Protein AF-0000000082427860 (afdb_homodimer)

Organism: Cannabis sativa (NCBI:txid3483)

pLDDT: mean 86.4, std 14.84, range [27.91, 98.56]

Sequence (320 aa):
MSVSGIQGLTLEVTVVACNKLKDTEWFSRQDPYVCVEYASSKYRTRTCTDGGKNPTFQEKFVFTLIEGLRELNVVVWNSNTISNDDFIGSGKVQLNKVLTQGYDDSSWPLQTKTGRYILLQMQNLKLLKNYLLLFIYLFFFFHSRECLVVETVRKRKWKKMSVSGIQGLTLEVTVVACNKLKDTEWFSRQDPYVCVEYASSKYRTRTCTDGGKNPTFQEKFVFTLIEGLRELNVVVWNSNTISNDDFIGSGKVQLNKVLTQGYDDSSWPLQTKTGRYILLQMQNLKLLKNYLLLFIYLFFFFHSRECLVVETVRKRKWKK

Secondary structure (DSSP, 8-state):
------TT-EEEEEEEEEESPPP--SSSPP-EEEEEEETTEEEEPPP-TT-TTS-EEEEEEEEE--TT--EEEEEEEE--SSSPPEEEEEEEEE-HHHHHHSEE--EEE-B-----EEEEEEEEHHHHHHHHHHHHHHHHHHHHHHHHHHHHHHTTTTT-/------TT-EEEEEEEEEESPPP--SSSPP-EEEEEEETTEEEEPPP-TT-TTS-EEEEEEEEE--TT--EEEEEEEE--SSSPPEEEEEEEEE-HHHHHHSEE--EEE-B-----EEEEEEEEHHHHHHHHHHHHHHHHHHHHHHHHHHHHHHHHHHT-

Solvent-accessible surface area (backbone atoms only — not comparable to full-atom values): 17313 Å² total; per-residue (Å²): 125,81,81,73,84,43,54,72,36,51,34,39,41,29,43,38,32,38,37,58,43,73,79,88,47,92,83,58,62,34,20,34,28,44,35,42,37,44,94,90,46,74,48,64,52,70,65,24,76,65,26,45,36,57,29,65,66,67,41,77,46,77,42,72,37,49,73,92,64,54,59,35,41,36,38,35,32,29,62,47,91,87,54,78,62,41,84,50,31,32,34,75,43,74,38,64,54,23,73,73,68,22,49,38,69,58,74,39,62,33,42,48,90,64,79,16,31,36,36,36,40,33,36,24,54,62,55,45,49,53,50,50,50,50,49,50,51,52,50,50,52,56,56,53,51,55,55,54,57,55,52,62,62,59,60,66,62,65,81,106,126,80,82,74,84,45,55,73,36,48,35,37,40,29,44,38,32,38,38,57,43,72,77,88,46,92,83,55,64,33,19,35,28,42,35,42,36,45,93,90,50,75,50,63,53,70,65,25,76,64,26,45,38,57,28,66,64,68,40,75,45,79,43,71,37,49,73,91,63,54,59,36,40,37,39,33,32,28,62,49,91,87,54,77,62,42,84,48,30,35,34,77,42,75,38,64,54,24,73,73,69,22,47,38,69,57,73,40,64,32,41,48,90,65,79,16,32,36,36,36,40,35,34,24,54,63,56,46,48,52,49,51,50,49,51,50,50,52,51,50,53,56,54,54,50,55,56,54,59,57,54,64,63,60,60,64,64,63,76,106

InterPro domains:
  IPR000008 C2 domain [PF00168] (10-104)
  IPR000008 C2 domain [PS50004] (1-109)
  IPR000008 C2 domain [SM00239] (10-107)
  IPR035892 C2 domain superfamily [G3DSA:2.60.40.150] (9-124)
  IPR035892 C2 domain superfamily [SSF49562] (7-117)
  IPR052981 Ingression C2 domain-containing protein [PTHR47052] (1-117)

Radius of gyration: 31.94 Å; Cα contacts (8 Å, |Δi|>4): 638; chains: 2; bounding box: 58×149×48 Å

Nearest PDB structures (foldseek):
  1wfj-assembly1_A  TM=8.386E-01  e=4.686E-08  Arabidopsis thaliana
  7a1r-assembly2_B  TM=8.729E-01  e=4.699E-06  Trypanosoma brucei equiperdum
  3jzy-assembly1_A  TM=8.584E-01  e=3.753E-06  Homo sapiens
  4v29-assembly1_B  TM=8.112E-01  e=4.970E-06  Arabidopsis thaliana
  3w57-assembly2_B  TM=8.452E-01  e=9.247E-04  Scophthalmus maximus

Foldseek 3Di:
DQLPDQAFPKDKDWQFKAAQWDAPDDPAAFFKKKWKDDDPDIDIFPTRVSQHRIRTTGDMDMDGDDRPGFKMKMWMWTDDDPDDIHGTWIFIDGRVCCSVVVDDDDDTDTDDDPVDDDDDDDDDVVVVVVVVVVVVVVVCVVVVVVVVVVVVVVVVPPVD/DQLPDQAFPKDKDWDFKAAQWDAPDDPAAFFKKKWKDDDPDIDIFPTRVSQHRIRTTGDMDMDGDDRPGFKMKMWMWTDDDPDDIHGTWIFIDGRVCCSVVVDDDDDTDTDDDPVDDDDDDDDDVVVVVVVVVVVVVVVCVVVVVVVVVVVVVVVVVPVD

Structure (mmCIF, N/CA/C/O backbone):
data_AF-0000000082427860-model_v1
#
loop_
_entity.id
_entity.type
_entity.pdbx_description
1 polymer 'C2 domain-containing protein'
#
loop_
_atom_site.group_PDB
_atom_site.id
_atom_site.type_symbol
_atom_site.label_atom_id
_atom_site.label_alt_id
_atom_site.label_comp_id
_atom_site.label_asym_id
_atom_site.label_entity_id
_atom_site.label_seq_id
_atom_site.pdbx_PDB_ins_code
_atom_site.Cartn_x
_atom_site.Cartn_y
_atom_site.Cartn_z
_atom_site.occupancy
_atom_site.B_iso_or_equiv
_atom_site.auth_seq_id
_atom_site.auth_comp_id
_atom_site.auth_asym_id
_atom_site.auth_atom_id
_atom_site.pdbx_PDB_model_num
ATOM 1 N N . MET A 1 1 ? 20.047 14.641 -0.292 1 40.94 1 MET A N 1
ATOM 2 C CA . MET A 1 1 ? 20.781 15.023 0.91 1 40.94 1 MET A CA 1
ATOM 3 C C . MET A 1 1 ? 19.984 14.703 2.166 1 40.94 1 MET A C 1
ATOM 5 O O . MET A 1 1 ? 18.797 15.039 2.252 1 40.94 1 MET A O 1
ATOM 9 N N . SER A 1 2 ? 20.328 13.625 2.803 1 51.53 2 SER A N 1
ATOM 10 C CA . SER A 1 2 ? 19.719 13.289 4.086 1 51.53 2 SER A CA 1
ATOM 11 C C . SER A 1 2 ? 19.672 14.5 5.012 1 51.53 2 SER A C 1
ATOM 13 O O . SER A 1 2 ? 20.688 15.18 5.195 1 51.53 2 SER A O 1
ATOM 15 N N . VAL A 1 3 ? 18.484 15.148 4.977 1 59.31 3 VAL A N 1
ATOM 16 C CA . VAL A 1 3 ? 18.391 16.266 5.898 1 59.31 3 VAL A CA 1
ATOM 17 C C . VAL A 1 3 ? 18.891 15.844 7.281 1 59.31 3 VAL A C 1
ATOM 19 O O . VAL A 1 3 ? 18.312 14.945 7.902 1 59.31 3 VAL A O 1
ATOM 22 N N . SER A 1 4 ? 20.188 15.867 7.566 1 67 4 SER A N 1
ATOM 23 C CA . SER A 1 4 ? 20.812 15.625 8.859 1 67 4 SER A CA 1
ATOM 24 C C . SER A 1 4 ? 20.531 16.766 9.836 1 67 4 SER A C 1
ATOM 26 O O . SER A 1 4 ? 20.234 17.875 9.422 1 67 4 SER A O 1
ATOM 28 N N . GLY A 1 5 ? 20.344 16.422 11.148 1 80.12 5 GLY A N 1
ATOM 29 C CA . GLY A 1 5 ? 20.188 17.422 12.195 1 80.12 5 GLY A CA 1
ATOM 30 C C . GLY A 1 5 ? 18.75 17.703 12.555 1 80.12 5 GLY A C 1
ATOM 31 O O . GLY A 1 5 ? 18.422 18.797 13.008 1 80.12 5 GLY A O 1
ATOM 32 N N . ILE A 1 6 ? 17.875 16.797 12.188 1 85.5 6 ILE A N 1
ATOM 33 C CA . ILE A 1 6 ? 16.469 17.078 12.445 1 85.5 6 ILE A CA 1
ATOM 34 C C . ILE A 1 6 ? 16.094 16.594 13.836 1 85.5 6 ILE A C 1
ATOM 36 O O . ILE A 1 6 ? 15.023 16.938 14.352 1 85.5 6 ILE A O 1
ATOM 40 N N . GLN A 1 7 ? 16.969 15.898 14.438 1 90.88 7 GLN A N 1
ATOM 41 C CA . GLN A 1 7 ? 16.672 15.312 15.742 1 90.88 7 GLN A CA 1
ATOM 42 C C . GLN A 1 7 ? 16.188 16.375 16.719 1 90.88 7 GLN A C 1
ATOM 44 O O . GLN A 1 7 ? 16.875 17.391 16.922 1 90.88 7 GLN A O 1
ATOM 49 N N . GLY A 1 8 ? 15.047 16.047 17.359 1 91.25 8 GLY A N 1
ATOM 50 C CA . GLY A 1 8 ? 14.578 16.922 18.422 1 91.25 8 GLY A CA 1
ATOM 51 C C . GLY A 1 8 ? 13.734 18.078 17.891 1 91.25 8 GLY A C 1
ATOM 52 O O . GLY A 1 8 ? 13.086 18.781 18.672 1 91.25 8 GLY A O 1
ATOM 53 N N . LEU A 1 9 ? 13.719 18.297 16.641 1 90.06 9 LEU A N 1
ATOM 54 C CA . LEU A 1 9 ? 12.898 19.359 16.062 1 90.06 9 LEU A CA 1
ATOM 55 C C . LEU A 1 9 ? 11.422 19 16.125 1 90.06 9 LEU A C 1
ATOM 57 O O . LEU A 1 9 ? 11.07 17.828 16.297 1 90.06 9 LEU A O 1
ATOM 61 N N . THR A 1 10 ? 10.68 20.109 15.984 1 94.88 10 THR A N 1
ATOM 62 C CA . THR A 1 10 ? 9.242 19.922 16.125 1 94.88 10 THR A CA 1
ATOM 63 C C . THR A 1 10 ? 8.555 19.953 14.766 1 94.88 10 THR A C 1
ATOM 65 O O . THR A 1 10 ? 8.898 20.781 13.914 1 94.88 10 THR A O 1
ATOM 68 N N . LEU A 1 11 ? 7.66 19.047 14.617 1 95.88 11 LEU A N 1
ATOM 69 C CA . LEU A 1 11 ? 6.812 18.984 13.43 1 95.88 11 LEU A CA 1
ATOM 70 C C . LEU A 1 11 ? 5.344 19.141 13.805 1 95.88 11 LEU A C 1
ATOM 72 O O . LEU A 1 11 ? 4.824 18.391 14.641 1 95.88 11 LEU A O 1
ATOM 76 N N . GLU A 1 12 ? 4.777 20.109 13.227 1 97.06 12 GLU A N 1
ATOM 77 C CA . GLU A 1 12 ? 3.34 20.312 13.406 1 97.06 12 GLU A CA 1
ATOM 78 C C . GLU A 1 12 ? 2.551 19.672 12.258 1 97.06 12 GLU A C 1
ATOM 80 O O . GLU A 1 12 ? 2.822 19.938 11.086 1 97.06 12 GLU A O 1
ATOM 85 N N . VAL A 1 13 ? 1.611 18.812 12.656 1 97.94 13 VAL A N 1
ATOM 86 C CA . VAL A 1 13 ? 0.78 18.141 11.672 1 97.94 13 VAL A CA 1
ATOM 87 C C . VAL A 1 13 ? -0.689 18.469 11.906 1 97.94 13 VAL A C 1
ATOM 89 O O . VAL A 1 13 ? -1.236 18.188 12.977 1 97.94 13 VAL A O 1
ATOM 92 N N . THR A 1 14 ? -1.349 19.078 10.945 1 98.25 14 THR A N 1
ATOM 93 C CA . THR A 1 14 ? -2.783 19.344 10.984 1 98.25 14 THR A CA 1
ATOM 94 C C . THR A 1 14 ? -3.539 18.359 10.094 1 98.25 14 THR A C 1
ATOM 96 O O . THR A 1 14 ? -3.279 18.281 8.891 1 98.25 14 THR A O 1
ATOM 99 N N . VAL A 1 15 ? -4.391 17.625 10.773 1 98.38 15 VAL A N 1
ATOM 100 C CA . VAL A 1 15 ? -5.316 16.797 10.008 1 98.38 15 VAL A CA 1
ATOM 101 C C . VAL A 1 15 ? -6.508 17.625 9.547 1 98.38 15 VAL A C 1
ATOM 103 O O . VAL A 1 15 ? -7.348 18.016 10.359 1 98.38 15 VAL A O 1
ATOM 106 N N . VAL A 1 16 ? -6.578 17.828 8.25 1 98.06 16 VAL A N 1
ATOM 107 C CA . VAL A 1 16 ? -7.59 18.75 7.719 1 98.06 16 VAL A CA 1
ATOM 108 C C . VAL A 1 16 ? -8.875 17.984 7.43 1 98.06 16 VAL A C 1
ATOM 110 O O . VAL A 1 16 ? -9.922 18.25 8.023 1 98.06 16 VAL A O 1
ATOM 113 N N . ALA A 1 17 ? -8.75 17.062 6.496 1 98.06 17 ALA A N 1
ATOM 114 C CA . ALA A 1 17 ? -9.945 16.359 6.023 1 98.06 17 ALA A CA 1
ATOM 115 C C . ALA A 1 17 ? -9.578 15.055 5.324 1 98.06 17 ALA A C 1
ATOM 117 O O . ALA A 1 17 ? -8.398 14.773 5.098 1 98.06 17 ALA A O 1
ATOM 118 N N . CYS A 1 18 ? -10.531 14.219 5.152 1 97.25 18 CYS A N 1
ATOM 119 C CA . CYS A 1 18 ? -10.453 13.109 4.207 1 97.25 18 CYS A CA 1
ATOM 120 C C . CYS A 1 18 ? -11.43 13.297 3.057 1 97.25 18 CYS A C 1
ATOM 122 O O . CYS A 1 18 ? -12.414 14.023 3.186 1 97.25 18 CYS A O 1
ATOM 124 N N . ASN A 1 19 ? -11.047 12.633 1.985 1 95.81 19 ASN A N 1
ATOM 125 C CA . ASN A 1 19 ? -11.906 12.695 0.807 1 95.81 19 ASN A CA 1
ATOM 126 C C . ASN A 1 19 ? -12.188 11.312 0.242 1 95.81 19 ASN A C 1
ATOM 128 O O . ASN A 1 19 ? -11.273 10.484 0.129 1 95.81 19 ASN A O 1
ATOM 132 N N . LYS A 1 20 ? -13.508 11.078 -0.029 1 94.31 20 LYS A N 1
ATOM 133 C CA . LYS A 1 20 ? -13.984 9.883 -0.719 1 94.31 20 LYS A CA 1
ATOM 134 C C . LYS A 1 20 ? -13.656 8.617 0.073 1 94.31 20 LYS A C 1
ATOM 136 O O . LYS A 1 20 ? -13.18 7.633 -0.491 1 94.31 20 LYS A O 1
ATOM 141 N N . LEU A 1 21 ? -13.891 8.766 1.349 1 93.56 21 LEU A N 1
ATOM 142 C CA . LEU A 1 21 ? -13.672 7.574 2.166 1 93.56 21 LEU A CA 1
ATOM 143 C C . LEU A 1 21 ? -14.633 6.457 1.769 1 93.56 21 LEU A C 1
ATOM 145 O O . LEU A 1 21 ? -15.75 6.727 1.312 1 93.56 21 LEU A O 1
ATOM 149 N N . LYS A 1 22 ? -14.148 5.25 1.951 1 88.62 22 LYS A N 1
ATOM 150 C CA . LYS A 1 22 ? -15.039 4.102 1.807 1 88.62 22 LYS A CA 1
ATOM 151 C C . LYS A 1 22 ? -16.141 4.121 2.863 1 88.62 22 LYS A C 1
ATOM 153 O O . LYS A 1 22 ? -15.875 4.383 4.039 1 88.62 22 LYS A O 1
ATOM 158 N N . ASP A 1 23 ? -17.312 3.846 2.398 1 87.31 23 ASP A N 1
ATOM 159 C CA . ASP A 1 23 ? -18.406 3.74 3.352 1 87.31 23 ASP A CA 1
ATOM 160 C C . ASP A 1 23 ? -18.406 2.379 4.043 1 87.31 23 ASP A C 1
ATOM 162 O O . ASP A 1 23 ? -18.438 1.341 3.379 1 87.31 23 ASP A O 1
ATOM 166 N N . THR A 1 24 ? -18.328 2.465 5.336 1 85.75 24 THR A N 1
ATOM 167 C CA . THR A 1 24 ? -18.344 1.21 6.082 1 85.75 24 THR A CA 1
ATOM 168 C C . THR A 1 24 ? -19.688 1.015 6.781 1 85.75 24 THR A C 1
ATOM 170 O O . THR A 1 24 ? -19.922 -0.007 7.434 1 85.75 24 THR A O 1
ATOM 173 N N . GLU A 1 25 ? -20.578 1.973 6.598 1 82.31 25 GLU A N 1
ATOM 174 C CA . GLU A 1 25 ? -21.922 1.894 7.16 1 82.31 25 GLU A CA 1
ATOM 175 C C . GLU A 1 25 ? -22.984 1.788 6.062 1 82.31 25 GLU A C 1
ATOM 177 O O . GLU A 1 25 ? -22.891 2.475 5.043 1 82.31 25 GLU A O 1
ATOM 182 N N . TRP A 1 26 ? -23.953 0.895 6.273 1 78.12 26 TRP A N 1
ATOM 183 C CA . TRP A 1 26 ? -24.984 0.637 5.285 1 78.12 26 TRP A CA 1
ATOM 184 C C . TRP A 1 26 ? -26.141 1.632 5.43 1 78.12 26 TRP A C 1
ATOM 186 O O . TRP A 1 26 ? -26.734 2.051 4.434 1 78.12 26 TRP A O 1
ATOM 196 N N . PHE A 1 27 ? -26.484 2.068 6.598 1 80 27 PHE A N 1
ATOM 197 C CA . PHE A 1 27 ? -27.688 2.879 6.766 1 80 27 PHE A CA 1
ATOM 198 C C . PHE A 1 27 ? -27.328 4.277 7.258 1 80 27 PHE A C 1
ATOM 200 O O . PHE A 1 27 ? -27.891 5.266 6.797 1 80 27 PHE A O 1
ATOM 207 N N . SER A 1 28 ? -26.5 4.406 8.234 1 83.25 28 SER A N 1
ATOM 208 C CA . SER A 1 28 ? -26.156 5.707 8.805 1 83.25 28 SER A CA 1
ATOM 209 C C . SER A 1 28 ? -24.844 6.227 8.242 1 83.25 28 SER A C 1
ATOM 211 O O . SER A 1 28 ? -24.172 5.539 7.461 1 83.25 28 SER A O 1
ATOM 213 N N . ARG A 1 29 ? -24.734 7.59 8.406 1 92.5 29 ARG A N 1
ATOM 214 C CA . ARG A 1 29 ? -23.422 8.141 8.055 1 92.5 29 ARG A CA 1
ATOM 215 C C . ARG A 1 29 ? -22.344 7.645 9.008 1 92.5 29 ARG A C 1
ATOM 217 O O . ARG A 1 29 ? -22.578 7.543 10.219 1 92.5 29 ARG A O 1
ATOM 224 N N . GLN A 1 30 ? -21.281 7.297 8.477 1 94.56 30 GLN A N 1
ATOM 225 C CA . GLN A 1 30 ? -20.188 6.844 9.312 1 94.56 30 GLN A CA 1
ATOM 226 C C . GLN A 1 30 ? -19.578 8 10.109 1 94.56 30 GLN A C 1
ATOM 228 O O . GLN A 1 30 ? -19.734 9.164 9.734 1 94.56 30 GLN A O 1
ATOM 233 N N . ASP A 1 31 ? -18.859 7.762 11.219 1 96.44 31 ASP A N 1
ATOM 234 C CA . ASP A 1 31 ? -18.234 8.695 12.148 1 96.44 31 ASP A CA 1
ATOM 235 C C . ASP A 1 31 ? -16.703 8.531 12.148 1 96.44 31 ASP A C 1
ATOM 237 O O . ASP A 1 31 ? -16.141 7.996 13.102 1 96.44 31 ASP A O 1
ATOM 241 N N . PRO A 1 32 ? -16.047 9.031 11.156 1 97.75 32 PRO A N 1
ATOM 242 C CA . PRO A 1 32 ? -14.609 8.789 11.008 1 97.75 32 PRO A CA 1
ATOM 243 C C . PRO A 1 32 ? -13.773 9.555 12.023 1 97.75 32 PRO A C 1
ATOM 245 O O . PRO A 1 32 ? -14.172 10.633 12.469 1 97.75 32 PRO A O 1
ATOM 248 N N . TYR A 1 33 ? -12.656 8.992 12.352 1 98.5 33 TYR A N 1
ATOM 249 C CA . TYR A 1 33 ? -11.555 9.68 13.023 1 98.5 33 TYR A CA 1
ATOM 250 C C . TYR A 1 33 ? -10.211 9.195 12.492 1 98.5 33 TYR A C 1
ATOM 252 O O . TYR A 1 33 ? -10.125 8.109 11.906 1 98.5 33 TYR A O 1
ATOM 260 N N . VAL A 1 34 ? -9.227 9.992 12.703 1 98.5 34 VAL A N 1
ATOM 261 C CA . VAL A 1 34 ? -7.914 9.711 12.133 1 98.5 34 VAL A CA 1
ATOM 262 C C . VAL A 1 34 ? -6.891 9.531 13.25 1 98.5 34 VAL A C 1
ATOM 264 O O . VAL A 1 34 ? -6.84 10.336 14.188 1 98.5 34 VAL A O 1
ATOM 267 N N . CYS A 1 35 ? -6.133 8.5 13.164 1 98.5 35 CYS A N 1
ATOM 268 C CA . CYS A 1 35 ? -4.98 8.289 14.023 1 98.5 35 CYS A CA 1
ATOM 269 C C . CYS A 1 35 ? -3.684 8.625 13.305 1 98.5 35 CYS A C 1
ATOM 271 O O . CYS A 1 35 ? -3.479 8.211 12.156 1 98.5 35 CYS A O 1
ATOM 273 N N . VAL A 1 36 ? -2.879 9.367 13.945 1 98.38 36 VAL A N 1
ATOM 274 C CA . VAL A 1 36 ? -1.574 9.742 13.414 1 98.38 36 VAL A CA 1
ATOM 275 C C . VAL A 1 36 ? -0.472 9.242 14.344 1 98.38 36 VAL A C 1
ATOM 277 O O . VAL A 1 36 ? -0.521 9.469 15.555 1 98.38 36 VAL A O 1
ATOM 280 N N . GLU A 1 37 ? 0.469 8.586 13.68 1 98 37 GLU A N 1
ATOM 281 C CA . GLU A 1 37 ? 1.515 7.961 14.484 1 98 37 GLU A CA 1
ATOM 282 C C . GLU A 1 37 ? 2.9 8.273 13.93 1 98 37 GLU A C 1
ATOM 284 O O . GLU A 1 37 ? 3.141 8.133 12.727 1 98 37 GLU A O 1
ATOM 289 N N . TYR A 1 38 ? 3.754 8.656 14.789 1 97.38 38 TYR A N 1
ATOM 290 C CA . TYR A 1 38 ? 5.16 8.898 14.492 1 97.38 38 TYR A CA 1
ATOM 291 C C . TYR A 1 38 ? 6.051 8.414 15.625 1 97.38 38 TYR A C 1
ATOM 293 O O . TYR A 1 38 ? 5.93 8.883 16.766 1 97.38 38 TYR A O 1
ATOM 301 N N . ALA A 1 39 ? 6.949 7.469 15.266 1 94.25 39 ALA A N 1
ATOM 302 C CA . ALA A 1 39 ? 7.793 6.879 16.297 1 94.25 39 ALA A CA 1
ATOM 303 C C . ALA A 1 39 ? 6.949 6.32 17.453 1 94.25 39 ALA A C 1
ATOM 305 O O . ALA A 1 39 ? 6.109 5.441 17.234 1 94.25 39 ALA A O 1
ATOM 306 N N . SER A 1 40 ? 7.109 6.844 18.609 1 94.62 40 SER A N 1
ATOM 307 C CA . SER A 1 40 ? 6.379 6.324 19.766 1 94.62 40 SER A CA 1
ATOM 308 C C . SER A 1 40 ? 5.156 7.18 20.078 1 94.62 40 SER A C 1
ATOM 310 O O . SER A 1 40 ? 4.344 6.824 20.938 1 94.62 40 SER A O 1
ATOM 312 N N . SER A 1 41 ? 5.016 8.242 19.422 1 96.38 41 SER A N 1
ATOM 313 C CA . SER A 1 41 ? 3.904 9.156 19.672 1 96.38 41 SER A CA 1
ATOM 314 C C . SER A 1 41 ? 2.695 8.789 18.812 1 96.38 41 SER A C 1
ATOM 316 O O . SER A 1 41 ? 2.822 8.586 17.609 1 96.38 41 SER A O 1
ATOM 318 N N . LYS A 1 42 ? 1.543 8.758 19.516 1 97.5 42 LYS A N 1
ATOM 319 C CA . LYS A 1 42 ? 0.28 8.453 18.844 1 97.5 42 LYS A CA 1
ATOM 320 C C . LYS A 1 42 ? -0.81 9.438 19.25 1 97.5 42 LYS A C 1
ATOM 322 O O . LYS A 1 42 ? -0.979 9.719 20.453 1 97.5 42 LYS A O 1
ATOM 327 N N . TYR A 1 43 ? -1.51 9.977 18.219 1 98.19 43 TYR A N 1
ATOM 328 C CA . TYR A 1 43 ? -2.635 10.875 18.453 1 98.19 43 TYR A CA 1
ATOM 329 C C . TYR A 1 43 ? -3.828 10.492 17.594 1 98.19 43 TYR A C 1
ATOM 331 O O . TYR A 1 43 ? -3.682 9.742 16.609 1 98.19 43 TYR A O 1
ATOM 339 N N . ARG A 1 44 ? -4.965 10.977 17.953 1 97.88 44 ARG A N 1
ATOM 340 C CA . ARG A 1 44 ? -6.145 10.805 17.125 1 97.88 44 ARG A CA 1
ATOM 341 C C . ARG A 1 44 ? -7.012 12.062 17.141 1 97.88 44 ARG A C 1
ATOM 343 O O . ARG A 1 44 ? -7.035 12.797 18.125 1 97.88 44 ARG A O 1
ATOM 350 N N . THR A 1 45 ? -7.656 12.273 16.094 1 98.5 45 THR A N 1
ATOM 351 C CA . THR A 1 45 ? -8.641 13.344 16.031 1 98.5 45 THR A CA 1
ATOM 352 C C . THR A 1 45 ? -9.883 12.992 16.844 1 98.5 45 THR A C 1
ATOM 354 O O . THR A 1 45 ? -10.102 11.82 17.156 1 98.5 45 THR A O 1
ATOM 357 N N . ARG A 1 46 ? -10.617 14.07 17.141 1 97.81 46 ARG A N 1
ATOM 358 C CA . ARG A 1 46 ? -11.984 13.805 17.562 1 97.81 46 ARG A CA 1
ATOM 359 C C . ARG A 1 46 ? -12.773 13.109 16.453 1 97.81 46 ARG A C 1
ATOM 361 O O . ARG A 1 46 ? -12.43 13.211 15.281 1 97.81 46 ARG A O 1
ATOM 368 N N . THR A 1 47 ? -13.711 12.383 16.906 1 97.81 47 THR A N 1
ATOM 369 C CA . THR A 1 47 ? -14.594 11.727 15.945 1 97.81 47 THR A CA 1
ATOM 370 C C . THR A 1 47 ? -15.461 12.758 15.219 1 97.81 47 THR A C 1
ATOM 372 O O . THR A 1 47 ? -16.031 13.648 15.852 1 97.81 47 THR A O 1
ATOM 375 N N . CYS A 1 48 ? -15.406 12.672 13.891 1 97.38 48 CYS A N 1
ATOM 376 C CA . CYS A 1 48 ? -16.328 13.5 13.133 1 97.38 48 CYS A CA 1
ATOM 377 C C . CYS A 1 48 ? -17.703 12.844 13.031 1 97.38 48 CYS A C 1
ATOM 379 O O . CYS A 1 48 ? -17.938 12.039 12.133 1 97.38 48 CYS A O 1
ATOM 381 N N . THR A 1 49 ? -18.609 13.242 13.914 1 95.75 49 THR A N 1
ATOM 382 C CA . THR A 1 49 ? -19.938 12.641 13.961 1 95.75 49 THR A CA 1
ATOM 383 C C . THR A 1 49 ? -20.703 12.898 12.664 1 95.75 49 THR A C 1
ATOM 385 O O . THR A 1 49 ? -20.812 14.039 12.219 1 95.75 49 THR A O 1
ATOM 388 N N . ASP A 1 50 ? -21.188 11.914 12.039 1 94.56 50 ASP A N 1
ATOM 389 C CA . ASP A 1 50 ? -21.891 11.961 10.766 1 94.56 50 ASP A CA 1
ATOM 390 C C . ASP A 1 50 ? -21.031 12.609 9.688 1 94.56 50 ASP A C 1
ATOM 392 O O . ASP A 1 50 ? -21.531 13.359 8.844 1 94.56 50 ASP A O 1
ATOM 396 N N . GLY A 1 51 ? -19.766 12.344 9.711 1 95.25 51 GLY A N 1
ATOM 397 C CA . GLY A 1 51 ? -18.844 12.961 8.766 1 95.25 51 GLY A CA 1
ATOM 398 C C . GLY A 1 51 ? -18.891 12.328 7.391 1 95.25 51 GLY A C 1
ATOM 399 O O . GLY A 1 51 ? -18.469 12.938 6.406 1 95.25 51 GLY A O 1
ATOM 400 N N . GLY A 1 52 ? -19.312 11.07 7.344 1 95.56 52 GLY A N 1
ATOM 401 C CA . GLY A 1 52 ? -19.484 10.398 6.062 1 95.56 52 GLY A CA 1
ATOM 402 C C . GLY A 1 52 ? -18.172 10.133 5.348 1 95.56 52 GLY A C 1
ATOM 403 O O . GLY A 1 52 ? -17.234 9.609 5.945 1 95.56 52 GLY A O 1
ATOM 404 N N . LYS A 1 53 ? -18.266 10.438 4.031 1 95.19 53 LYS A N 1
ATOM 405 C CA . LYS A 1 53 ? -17.141 10.102 3.168 1 95.19 53 LYS A CA 1
ATOM 406 C C . LYS A 1 53 ? -16.141 11.25 3.082 1 95.19 53 LYS A C 1
ATOM 408 O O . LYS A 1 53 ? -15.023 11.07 2.621 1 95.19 53 LYS A O 1
ATOM 413 N N . ASN A 1 54 ? -16.578 12.406 3.457 1 97 54 ASN A N 1
ATOM 414 C CA . ASN A 1 54 ? -15.727 13.586 3.377 1 97 54 ASN A CA 1
ATOM 415 C C . ASN A 1 54 ? -15.68 14.336 4.707 1 97 54 ASN A C 1
ATOM 417 O O . ASN A 1 54 ? -16.047 15.508 4.773 1 97 54 ASN A O 1
ATOM 421 N N . PRO A 1 55 ? -15.133 13.734 5.715 1 97.62 55 PRO A N 1
ATOM 422 C CA . PRO A 1 55 ? -15.055 14.391 7.023 1 97.62 55 PRO A CA 1
ATOM 423 C C . PRO A 1 55 ? -13.977 15.469 7.086 1 97.62 55 PRO A C 1
ATOM 425 O O . PRO A 1 55 ? -12.945 15.344 6.422 1 97.62 55 PRO A O 1
ATOM 428 N N . THR A 1 56 ? -14.281 16.438 7.938 1 98.12 56 THR A N 1
ATOM 429 C CA . THR A 1 56 ? -13.305 17.484 8.242 1 98.12 56 THR A CA 1
ATOM 430 C C . THR A 1 56 ? -12.938 17.469 9.719 1 98.12 56 THR A C 1
ATOM 432 O O . THR A 1 56 ? -13.805 17.328 10.578 1 98.12 56 THR A O 1
ATOM 435 N N . PHE A 1 57 ? -11.688 17.594 10.008 1 98.19 57 PHE A N 1
ATOM 436 C CA . PHE A 1 57 ? -11.219 17.5 11.391 1 98.19 57 PHE A CA 1
ATOM 437 C C . PHE A 1 57 ? -10.586 18.828 11.828 1 98.19 57 PHE A C 1
ATOM 439 O O . PHE A 1 57 ? -11.039 19.453 12.781 1 98.19 57 PHE A O 1
ATOM 446 N N . GLN A 1 58 ? -9.664 19.281 11.109 1 97.81 58 GLN A N 1
ATOM 447 C CA . GLN A 1 58 ? -8.938 20.5 11.383 1 97.81 58 GLN A CA 1
ATOM 448 C C . GLN A 1 58 ? -8.305 20.484 12.773 1 97.81 58 GLN A C 1
ATOM 450 O O . GLN A 1 58 ? -8.516 21.391 13.57 1 97.81 58 GLN A O 1
ATOM 455 N N . GLU A 1 59 ? -7.633 19.453 13.07 1 98.31 59 GLU A N 1
ATOM 456 C CA . GLU A 1 59 ? -6.965 19.281 14.352 1 98.31 59 GLU A CA 1
ATOM 457 C C . GLU A 1 59 ? -5.453 19.203 14.188 1 98.31 59 GLU A C 1
ATOM 459 O O . GLU A 1 59 ? -4.957 18.578 13.25 1 98.31 59 GLU A O 1
ATOM 464 N N . LYS A 1 60 ? -4.801 19.734 15.125 1 97.75 60 LYS A N 1
ATOM 465 C CA . LYS A 1 60 ? -3.35 19.891 15.047 1 97.75 60 LYS A CA 1
ATOM 466 C C . LYS A 1 60 ? -2.648 19.031 16.094 1 97.75 60 LYS A C 1
ATOM 468 O O . LYS A 1 60 ? -3.084 18.969 17.25 1 97.75 60 LYS A O 1
ATOM 473 N N . PHE A 1 61 ? -1.542 18.391 15.672 1 98.12 61 PHE A N 1
ATOM 474 C CA . PHE A 1 61 ? -0.686 17.594 16.531 1 98.12 61 PHE A CA 1
ATOM 475 C C . PHE A 1 61 ? 0.779 17.969 16.344 1 98.12 61 PHE A C 1
ATOM 477 O O . PHE A 1 61 ? 1.19 18.328 15.234 1 98.12 61 PHE A O 1
ATOM 484 N N . VAL A 1 62 ? 1.488 17.812 17.422 1 97.06 62 VAL A N 1
ATOM 485 C CA . VAL A 1 62 ? 2.904 18.156 17.375 1 97.06 62 VAL A CA 1
ATOM 486 C C . VAL A 1 62 ? 3.756 16.922 17.672 1 97.06 62 VAL A C 1
ATOM 488 O O . VAL A 1 62 ? 3.506 16.219 18.641 1 97.06 62 VAL A O 1
ATOM 491 N N . PHE A 1 63 ? 4.703 16.734 16.828 1 97.44 63 PHE A N 1
ATOM 492 C CA . PHE A 1 63 ? 5.621 15.609 16.984 1 97.44 63 PHE A CA 1
ATOM 493 C C . PHE A 1 63 ? 7.059 16.094 17.094 1 97.44 63 PHE A C 1
ATOM 495 O O . PHE A 1 63 ? 7.41 17.141 16.547 1 97.44 63 PHE A O 1
ATOM 502 N N . THR A 1 64 ? 7.789 15.242 17.828 1 96.19 64 THR A N 1
ATOM 503 C CA . THR A 1 64 ? 9.234 15.461 17.859 1 96.19 64 THR A CA 1
ATOM 504 C C . THR A 1 64 ? 9.93 14.594 16.812 1 96.19 64 THR A C 1
ATOM 506 O O . THR A 1 64 ? 9.766 13.375 16.797 1 96.19 64 THR A O 1
ATOM 509 N N . LEU A 1 65 ? 10.742 15.211 16.047 1 95.5 65 LEU A N 1
ATOM 510 C CA . LEU A 1 65 ? 11.375 14.516 14.93 1 95.5 65 LEU A CA 1
ATOM 511 C C . LEU A 1 65 ? 12.539 13.664 15.406 1 95.5 65 LEU A C 1
ATOM 513 O O . LEU A 1 65 ? 13.289 14.07 16.297 1 95.5 65 LEU A O 1
ATOM 517 N N . ILE A 1 66 ? 12.594 12.539 14.797 1 94.06 66 ILE A N 1
ATOM 518 C CA . ILE A 1 66 ? 13.664 11.586 15.047 1 94.06 66 ILE A CA 1
ATOM 519 C C . ILE A 1 66 ? 14.492 11.391 13.781 1 94.06 66 ILE A C 1
ATOM 521 O O . ILE A 1 66 ? 13.938 11.219 12.688 1 94.06 66 ILE A O 1
ATOM 525 N N . GLU A 1 67 ? 15.812 11.375 14.016 1 91.38 67 GLU A N 1
ATOM 526 C CA . GLU A 1 67 ? 16.703 11.188 12.875 1 91.38 67 GLU A CA 1
ATOM 527 C C . GLU A 1 67 ? 16.469 9.844 12.195 1 91.38 67 GLU A C 1
ATOM 529 O O . GLU A 1 67 ? 16.344 8.82 12.867 1 91.38 67 GLU A O 1
ATOM 534 N N . GLY A 1 68 ? 16.344 9.891 10.844 1 91.69 68 GLY A N 1
ATOM 535 C CA . GLY A 1 68 ? 16.219 8.656 10.086 1 91.69 68 GLY A CA 1
ATOM 536 C C . GLY A 1 68 ? 14.773 8.242 9.859 1 91.69 68 GLY A C 1
ATOM 537 O O . GLY A 1 68 ? 14.492 7.398 9.008 1 91.69 68 GLY A O 1
ATOM 538 N N . LEU A 1 69 ? 13.922 8.75 10.688 1 92 69 LEU A N 1
ATOM 539 C CA . LEU A 1 69 ? 12.508 8.43 10.508 1 92 69 LEU A CA 1
ATOM 540 C C . LEU A 1 69 ? 11.82 9.469 9.633 1 92 69 LEU A C 1
ATOM 542 O O . LEU A 1 69 ? 11.625 10.609 10.047 1 92 69 LEU A O 1
ATOM 546 N N . ARG A 1 70 ? 11.398 9.031 8.43 1 93.25 70 ARG A N 1
ATOM 547 C CA . ARG A 1 70 ? 10.969 10 7.43 1 93.25 70 ARG A CA 1
ATOM 548 C C . ARG A 1 70 ? 9.523 9.75 7.004 1 93.25 70 ARG A C 1
ATOM 550 O O . ARG A 1 70 ? 9.078 10.258 5.977 1 93.25 70 ARG A O 1
ATOM 557 N N . GLU A 1 71 ? 8.883 8.969 7.816 1 96.38 71 GLU A N 1
ATOM 558 C CA . GLU A 1 71 ? 7.496 8.68 7.453 1 96.38 71 GLU A CA 1
ATOM 559 C C . GLU A 1 71 ? 6.57 8.82 8.664 1 96.38 71 GLU A C 1
ATOM 561 O O . GLU A 1 71 ? 6.969 8.523 9.789 1 96.38 71 GLU A O 1
ATOM 566 N N . LEU A 1 72 ? 5.398 9.242 8.367 1 96.62 72 LEU A N 1
ATOM 567 C CA . LEU A 1 72 ? 4.285 9.344 9.305 1 96.62 72 LEU A CA 1
ATOM 568 C C . LEU A 1 72 ? 3.164 8.383 8.93 1 96.62 72 LEU A C 1
ATOM 570 O O . LEU A 1 72 ? 2.785 8.297 7.758 1 96.62 72 LEU A O 1
ATOM 574 N N . ASN A 1 73 ? 2.699 7.68 9.945 1 97.25 73 ASN A N 1
ATOM 575 C CA . ASN A 1 73 ? 1.604 6.75 9.688 1 97.25 73 ASN A CA 1
ATOM 576 C C . ASN A 1 73 ? 0.251 7.371 10.016 1 97.25 73 ASN A C 1
ATOM 578 O O . ASN A 1 73 ? 0.099 8.016 11.062 1 97.25 73 ASN A O 1
ATOM 582 N N . VAL A 1 74 ? -0.68 7.109 9.086 1 97.81 74 VAL A N 1
ATOM 583 C CA . VAL A 1 74 ? -2.043 7.578 9.312 1 97.81 74 VAL A CA 1
ATOM 584 C C . VAL A 1 74 ? -3.025 6.43 9.102 1 97.81 74 VAL A C 1
ATOM 586 O O . VAL A 1 74 ? -2.852 5.613 8.195 1 97.81 74 VAL A O 1
ATOM 589 N N . VAL A 1 75 ? -3.998 6.344 10.047 1 96.56 75 VAL A N 1
ATOM 590 C CA . VAL A 1 75 ? -5.055 5.344 9.93 1 96.56 75 VAL A CA 1
ATOM 591 C C . VAL A 1 75 ? -6.414 5.996 10.18 1 96.56 75 VAL A C 1
ATOM 593 O O . VAL A 1 75 ? -6.57 6.766 11.133 1 96.56 75 VAL A O 1
ATOM 596 N N . VAL A 1 76 ? -7.34 5.695 9.289 1 97.62 76 VAL A N 1
ATOM 597 C CA . VAL A 1 76 ? -8.695 6.211 9.43 1 97.62 76 VAL A CA 1
ATOM 598 C C . VAL A 1 76 ? -9.625 5.102 9.914 1 97.62 76 VAL A C 1
ATOM 600 O O . VAL A 1 76 ? -9.617 3.996 9.367 1 97.62 76 VAL A O 1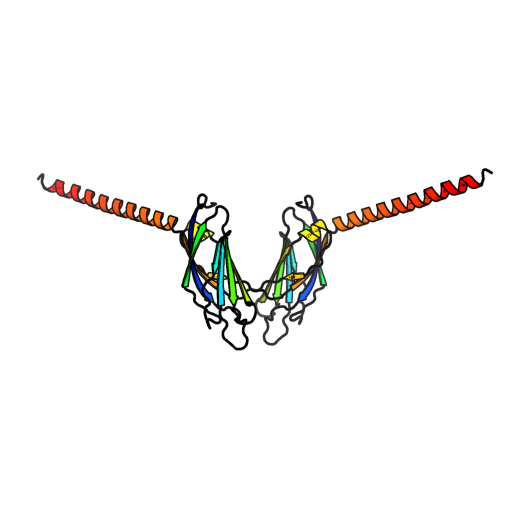
ATOM 603 N N . TRP A 1 77 ? -10.414 5.5 10.945 1 95.88 77 TRP A N 1
ATOM 604 C CA . TRP A 1 77 ? -11.344 4.562 11.562 1 95.88 77 TRP A CA 1
ATOM 605 C C . TRP A 1 77 ? -12.766 5.117 11.539 1 95.88 77 TRP A C 1
ATOM 607 O O . TRP A 1 77 ? -12.969 6.332 11.484 1 95.88 77 TRP A O 1
ATOM 617 N N . ASN A 1 78 ? -13.719 4.188 11.523 1 95.69 78 ASN A N 1
ATOM 618 C CA . ASN A 1 78 ? -15.102 4.523 11.82 1 95.69 78 ASN A CA 1
ATOM 619 C C . ASN A 1 78 ? -15.469 4.184 13.258 1 95.69 78 ASN A C 1
ATOM 621 O O . ASN A 1 78 ? -15.406 3.02 13.664 1 95.69 78 ASN A O 1
ATOM 625 N N . SER A 1 79 ? -15.828 5.18 13.922 1 95.06 79 SER A N 1
ATOM 626 C CA . SER A 1 79 ? -16.188 4.996 15.328 1 95.06 79 SER A CA 1
ATOM 627 C C . SER A 1 79 ? -17.562 4.348 15.461 1 95.06 79 SER A C 1
ATOM 629 O O . SER A 1 79 ? -18.531 4.816 14.867 1 95.06 79 SER A O 1
ATOM 631 N N . ASN A 1 80 ? -17.531 3.262 16.219 1 91.06 80 ASN A N 1
ATOM 632 C CA . ASN A 1 80 ? -18.797 2.586 16.516 1 91.06 80 ASN A CA 1
ATOM 633 C C . ASN A 1 80 ? -19.109 2.6 18 1 91.06 80 ASN A C 1
ATOM 635 O O . ASN A 1 80 ? -18.203 2.572 18.844 1 91.06 80 ASN A O 1
ATOM 639 N N . THR A 1 81 ? -20.344 2.658 18.297 1 85.38 81 THR A N 1
ATOM 640 C CA . THR A 1 81 ? -20.781 2.758 19.688 1 85.38 81 THR A CA 1
ATOM 641 C C . THR A 1 81 ? -20.812 1.382 20.344 1 85.38 81 THR A C 1
ATOM 643 O O . THR A 1 81 ? -20.328 1.221 21.469 1 85.38 81 THR A O 1
ATOM 646 N N . ILE A 1 82 ? -21.25 0.385 19.719 1 84.75 82 ILE A N 1
ATOM 647 C CA . ILE A 1 82 ? -21.5 -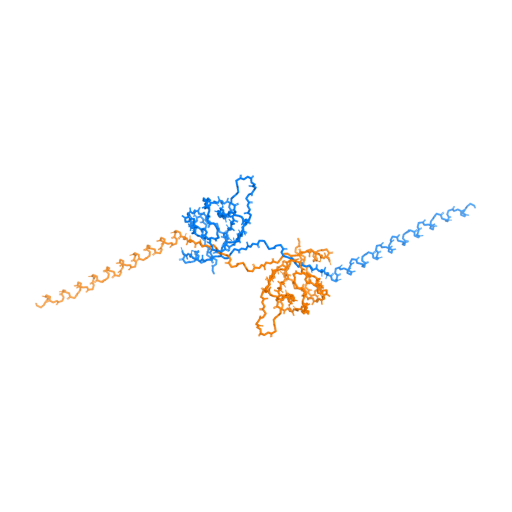0.915 20.344 1 84.75 82 ILE A CA 1
ATOM 648 C C . ILE A 1 82 ? -20.375 -1.883 19.969 1 84.75 82 ILE A C 1
ATOM 650 O O . ILE A 1 82 ? -19.875 -2.617 20.828 1 84.75 82 ILE A O 1
ATOM 654 N N . SER A 1 83 ? -20 -1.844 18.766 1 85.38 83 SER A N 1
ATOM 655 C CA . SER A 1 83 ? -18.984 -2.777 18.281 1 85.38 83 SER A CA 1
ATOM 656 C C . SER A 1 83 ? -17.625 -2.098 18.172 1 85.38 83 SER A C 1
ATOM 658 O O . SER A 1 83 ? -17.5 -0.903 18.438 1 85.38 83 SER A O 1
ATOM 660 N N . ASN A 1 84 ? -16.609 -2.932 17.922 1 90.31 84 ASN A N 1
ATOM 661 C CA . ASN A 1 84 ? -15.289 -2.379 17.641 1 90.31 84 ASN A CA 1
ATOM 662 C C . ASN A 1 84 ? -15.312 -1.424 16.453 1 90.31 84 ASN A C 1
ATOM 664 O O . ASN A 1 84 ? -16.156 -1.556 15.57 1 90.31 84 ASN A O 1
ATOM 668 N N . ASP A 1 85 ? -14.43 -0.503 16.484 1 93.25 85 ASP A N 1
ATOM 669 C CA . ASP A 1 85 ? -14.312 0.429 15.367 1 93.25 85 ASP A CA 1
ATOM 670 C C . ASP A 1 85 ? -13.93 -0.303 14.078 1 93.25 85 ASP A C 1
ATOM 672 O O . ASP A 1 85 ? -13.258 -1.335 14.117 1 93.25 85 ASP A O 1
ATOM 676 N N . ASP A 1 86 ? -14.43 0.262 13 1 91.44 86 ASP A N 1
ATOM 677 C CA . ASP A 1 86 ? -14.148 -0.336 11.695 1 91.44 86 ASP A CA 1
ATOM 678 C C . ASP A 1 86 ? -13 0.384 11 1 91.44 86 ASP A C 1
ATOM 680 O O . ASP A 1 86 ? -12.953 1.616 10.977 1 91.44 86 ASP A O 1
ATOM 684 N N . PHE A 1 87 ? -12.141 -0.448 10.453 1 92.88 87 PHE A N 1
ATOM 685 C CA . PHE A 1 87 ? -11.039 0.086 9.664 1 92.88 87 PHE A CA 1
ATOM 686 C C . PHE A 1 87 ? -11.539 0.649 8.344 1 92.88 87 PHE A C 1
ATOM 688 O O . PHE A 1 87 ? -12.305 -0.007 7.633 1 92.88 87 PHE A O 1
ATOM 695 N N . ILE A 1 88 ? -11.078 1.861 8.047 1 92.38 88 ILE A N 1
ATOM 696 C CA . ILE A 1 88 ? -11.469 2.465 6.777 1 92.38 88 ILE A CA 1
ATOM 697 C C . ILE A 1 88 ? -10.281 2.459 5.816 1 92.38 88 ILE A C 1
ATOM 699 O O . ILE A 1 88 ? -10.414 2.031 4.664 1 92.38 88 ILE A O 1
ATOM 703 N N . GLY A 1 89 ? -9.18 2.98 6.273 1 92.81 89 GLY A N 1
ATOM 704 C CA . GLY A 1 89 ? -8 3.066 5.426 1 92.81 89 GLY A CA 1
ATOM 705 C C . GLY A 1 89 ? -6.766 3.527 6.172 1 92.81 89 GLY A C 1
ATOM 706 O O . GLY A 1 89 ? -6.863 4.043 7.285 1 92.81 89 GLY A O 1
ATOM 707 N N . SER A 1 90 ? -5.668 3.285 5.5 1 93.44 90 SER A N 1
ATOM 708 C CA . SER A 1 90 ? -4.402 3.738 6.07 1 93.44 90 SER A CA 1
ATOM 709 C C . SER A 1 90 ? -3.477 4.293 4.992 1 93.44 90 SER A C 1
ATOM 711 O O . SER A 1 90 ? -3.689 4.055 3.801 1 93.44 90 SER A O 1
ATOM 713 N N . GLY A 1 91 ? -2.49 5.09 5.457 1 92.5 91 GLY A N 1
ATOM 714 C CA . GLY A 1 91 ? -1.518 5.672 4.547 1 92.5 91 GLY A CA 1
ATOM 715 C C . GLY A 1 91 ? -0.207 6.027 5.219 1 92.5 91 GLY A C 1
ATOM 716 O O . GLY A 1 91 ? -0.151 6.168 6.445 1 92.5 91 GLY A O 1
ATOM 717 N N . LYS A 1 92 ? 0.791 6.082 4.359 1 93.31 92 LYS A N 1
ATOM 718 C CA . LYS A 1 92 ? 2.104 6.559 4.789 1 93.31 92 LYS A CA 1
ATOM 719 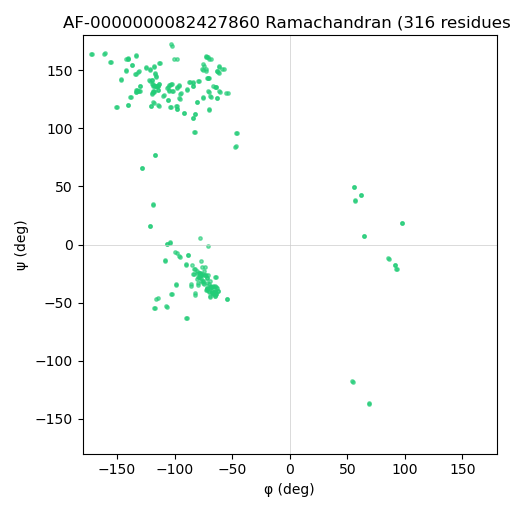C C . LYS A 1 92 ? 2.418 7.922 4.184 1 93.31 92 LYS A C 1
ATOM 721 O O . LYS A 1 92 ? 2.344 8.102 2.965 1 93.31 92 LYS A O 1
ATOM 726 N N . VAL A 1 93 ? 2.777 8.758 5.07 1 96.44 93 VAL A N 1
ATOM 727 C CA . VAL A 1 93 ? 3.062 10.133 4.652 1 96.44 93 VAL A CA 1
ATOM 728 C C . VAL A 1 93 ? 4.57 10.375 4.668 1 96.44 93 VAL A C 1
ATOM 730 O O . VAL A 1 93 ? 5.215 10.234 5.711 1 96.44 93 VAL A O 1
ATOM 733 N N . GLN A 1 94 ? 5.074 10.789 3.545 1 95.19 94 GLN A N 1
ATOM 734 C CA . GLN A 1 94 ? 6.5 11.094 3.449 1 95.19 94 GLN A CA 1
ATOM 735 C C . GLN A 1 94 ? 6.789 12.508 3.938 1 95.19 94 GLN A C 1
ATOM 737 O O . GLN A 1 94 ? 6.098 13.461 3.557 1 95.19 94 GLN A O 1
ATOM 742 N N . LEU A 1 95 ? 7.875 12.57 4.633 1 95.94 95 LEU A N 1
ATOM 743 C CA . LEU A 1 95 ? 8.141 13.852 5.289 1 95.94 95 LEU A CA 1
ATOM 744 C C . LEU A 1 95 ? 9.227 14.617 4.551 1 95.94 95 LEU A C 1
ATOM 746 O O . LEU A 1 95 ? 9.594 15.727 4.953 1 95.94 95 LEU A O 1
ATOM 750 N N . ASN A 1 96 ? 9.742 14.133 3.494 1 92.19 96 ASN A N 1
ATOM 751 C CA . ASN A 1 96 ? 10.875 14.734 2.803 1 92.19 96 ASN A CA 1
ATOM 752 C C . ASN A 1 96 ? 10.602 16.203 2.457 1 92.19 96 ASN A C 1
ATOM 754 O O . ASN A 1 96 ? 11.438 17.062 2.723 1 92.19 96 ASN A O 1
ATOM 758 N N . LYS A 1 97 ? 9.492 16.547 1.918 1 92.62 97 LYS A N 1
ATOM 759 C CA . LYS A 1 97 ? 9.164 17.891 1.475 1 92.62 97 LYS A CA 1
ATOM 760 C C . LYS A 1 97 ? 9.109 18.859 2.654 1 92.62 97 LYS A C 1
ATOM 762 O O . LYS A 1 97 ? 9.695 19.953 2.602 1 92.62 97 LYS A O 1
ATOM 767 N N . VAL A 1 98 ? 8.484 18.438 3.703 1 93.44 98 VAL A N 1
ATOM 768 C CA . VAL A 1 98 ? 8.328 19.328 4.84 1 93.44 98 VAL A CA 1
ATOM 769 C C . VAL A 1 98 ? 9.672 19.516 5.543 1 93.44 98 VAL A C 1
ATOM 771 O O . VAL A 1 98 ? 9.945 20.578 6.109 1 93.44 98 VAL A O 1
ATOM 774 N N . LEU A 1 99 ? 10.5 18.516 5.445 1 90.06 99 LEU A N 1
ATOM 775 C CA . LEU A 1 99 ? 11.797 18.609 6.105 1 90.06 99 LEU A CA 1
ATOM 776 C C . LEU A 1 99 ? 12.758 19.469 5.293 1 90.06 99 LEU A C 1
ATOM 778 O O . LEU A 1 99 ? 13.672 20.078 5.852 1 90.06 99 LEU A O 1
ATOM 782 N N . THR A 1 100 ? 12.555 19.578 4.027 1 88 100 THR A N 1
ATOM 783 C CA . THR A 1 100 ? 13.453 20.344 3.162 1 88 100 THR A CA 1
ATOM 784 C C . THR A 1 100 ? 12.898 21.734 2.891 1 88 100 THR A C 1
ATOM 786 O O . THR A 1 100 ? 13.641 22.719 2.871 1 88 100 THR A O 1
ATOM 789 N N . GLN A 1 101 ? 11.602 21.875 2.795 1 87.94 101 GLN A N 1
ATOM 790 C CA . GLN A 1 101 ? 10.992 23.141 2.395 1 87.94 101 GLN A CA 1
ATOM 791 C C . GLN A 1 101 ? 10.297 23.812 3.576 1 87.94 101 GLN A C 1
ATOM 793 O O . GLN A 1 101 ? 9.953 24.984 3.508 1 87.94 101 GLN A O 1
ATOM 798 N N . GLY A 1 102 ? 10.117 23.078 4.609 1 90.25 102 GLY A N 1
ATOM 799 C CA . GLY A 1 102 ? 9.547 23.672 5.812 1 90.25 102 GLY A CA 1
ATOM 800 C C . GLY A 1 102 ? 8.031 23.562 5.855 1 90.25 102 GLY A C 1
ATOM 801 O O . GLY A 1 102 ? 7.422 23.797 6.902 1 90.25 102 GLY A O 1
ATOM 802 N N . TYR A 1 103 ? 7.453 23.297 4.664 1 92.12 103 TYR A N 1
ATOM 803 C CA . TYR A 1 103 ? 5.996 23.25 4.582 1 92.12 103 TYR A CA 1
ATOM 804 C C . TYR A 1 103 ? 5.543 22.219 3.553 1 92.12 103 TYR A C 1
ATOM 806 O O . TYR A 1 103 ? 6.203 22.031 2.529 1 92.12 103 TYR A O 1
ATOM 814 N N . ASP A 1 104 ? 4.434 21.5 3.906 1 94.44 104 ASP A N 1
ATOM 815 C CA . ASP A 1 104 ? 3.846 20.531 2.992 1 94.44 104 ASP A CA 1
ATOM 816 C C . ASP A 1 104 ? 2.34 20.406 3.211 1 94.44 104 ASP A C 1
ATOM 818 O O . ASP A 1 104 ? 1.893 20.031 4.297 1 94.44 104 ASP A O 1
ATOM 822 N N . ASP A 1 105 ? 1.484 20.719 2.227 1 94.5 105 ASP A N 1
ATOM 823 C CA . ASP A 1 105 ? 0.033 20.594 2.305 1 94.5 105 ASP A CA 1
ATOM 824 C C . ASP A 1 105 ? -0.484 19.609 1.251 1 94.5 105 ASP A C 1
ATOM 826 O O . ASP A 1 105 ? -1.611 19.75 0.771 1 94.5 105 ASP A O 1
ATOM 830 N N . SER A 1 106 ? 0.206 18.641 0.956 1 92.44 106 SER A N 1
ATOM 831 C CA . SER A 1 106 ? -0.142 17.672 -0.071 1 92.44 106 SER A CA 1
ATOM 832 C C . SER A 1 106 ? -1.239 16.734 0.411 1 92.44 106 SER A C 1
ATOM 834 O O . SER A 1 106 ? -1.437 16.562 1.617 1 92.44 106 SER A O 1
ATOM 836 N N . SER A 1 107 ? -1.955 16.203 -0.552 1 94.38 107 SER A N 1
ATOM 837 C CA . SER A 1 107 ? -2.883 15.102 -0.297 1 94.38 107 SER A CA 1
ATOM 838 C C . SER A 1 107 ? -2.184 13.75 -0.394 1 94.38 107 SER A C 1
ATOM 840 O O . SER A 1 107 ? -1.309 13.555 -1.242 1 94.38 107 SER A O 1
ATOM 842 N N . TRP A 1 108 ? -2.602 12.93 0.532 1 94.44 108 TRP A N 1
ATOM 843 C CA . TRP A 1 108 ? -1.97 11.617 0.561 1 94.44 108 TRP A CA 1
ATOM 844 C C . TRP A 1 108 ? -3 10.516 0.342 1 94.44 108 TRP A C 1
ATOM 846 O O . TRP A 1 108 ? -4.102 10.57 0.893 1 94.44 108 TRP A O 1
ATOM 856 N N . PRO A 1 109 ? -2.676 9.539 -0.44 1 93.31 109 PRO A N 1
ATOM 857 C CA . PRO A 1 109 ? -3.602 8.43 -0.7 1 93.31 109 PRO A CA 1
ATOM 858 C C . PRO A 1 109 ? -3.775 7.512 0.506 1 93.31 109 PRO A C 1
ATOM 860 O O . PRO A 1 109 ? -2.828 7.301 1.268 1 93.31 109 PRO A O 1
ATOM 863 N N . LEU A 1 110 ? -5.012 7.062 0.619 1 92.44 110 LEU A N 1
ATOM 864 C CA . LEU A 1 110 ? -5.328 6.055 1.626 1 92.44 110 LEU A CA 1
ATOM 865 C C . LEU A 1 110 ? -5.555 4.691 0.98 1 92.44 110 LEU A C 1
ATOM 867 O O . LEU A 1 110 ? -6.199 4.594 -0.065 1 92.44 110 LEU A O 1
ATOM 871 N N . GLN A 1 111 ? -4.941 3.783 1.63 1 87.81 111 GLN A N 1
ATOM 872 C CA . GLN A 1 111 ? -5.117 2.414 1.157 1 87.81 111 GLN A CA 1
ATOM 873 C C . GLN A 1 111 ? -6.109 1.652 2.031 1 87.81 111 GLN A C 1
ATOM 875 O O . GLN A 1 111 ? -6.152 1.847 3.248 1 87.81 111 GLN A O 1
ATOM 880 N N . THR A 1 112 ? -6.973 0.873 1.367 1 83.44 112 THR A N 1
ATOM 881 C CA . THR A 1 112 ? -7.926 0.044 2.098 1 83.44 112 THR A CA 1
ATOM 882 C C . THR A 1 112 ? -7.691 -1.435 1.801 1 83.44 112 THR A C 1
ATOM 884 O O . THR A 1 112 ? -7.059 -1.781 0.803 1 83.44 112 THR A O 1
ATOM 887 N N . LYS A 1 113 ? -8.102 -2.174 2.805 1 74.69 113 LYS A N 1
ATOM 888 C CA . LYS A 1 113 ? -8.078 -3.615 2.576 1 74.69 113 LYS A CA 1
ATOM 889 C C . LYS A 1 113 ? -9.141 -4.035 1.572 1 74.69 113 LYS A C 1
ATOM 891 O O . LYS A 1 113 ? -10.305 -3.646 1.696 1 74.69 113 LYS A O 1
ATOM 896 N N . THR A 1 114 ? -8.828 -4.559 0.444 1 75.12 114 THR A N 1
ATOM 897 C CA . THR A 1 114 ? -9.797 -4.926 -0.584 1 75.12 114 THR A CA 1
ATOM 898 C C . THR A 1 114 ? -10.164 -6.406 -0.482 1 75.12 114 THR A C 1
ATOM 900 O O . THR A 1 114 ? -11.211 -6.824 -0.966 1 75.12 114 THR A O 1
ATOM 903 N N . GLY A 1 115 ? -9.508 -7.242 0.293 1 78 115 GLY A N 1
ATOM 904 C CA . GLY A 1 115 ? -9.75 -8.68 0.333 1 78 115 GLY A CA 1
ATOM 905 C C . GLY A 1 115 ? -9.422 -9.375 -0.972 1 78 115 GLY A C 1
ATOM 906 O O . GLY A 1 115 ? -9.789 -10.531 -1.175 1 78 115 GLY A O 1
ATOM 907 N N . ARG A 1 116 ? -8.875 -8.688 -1.845 1 86.38 116 ARG A N 1
ATOM 908 C CA . ARG A 1 116 ? -8.484 -9.258 -3.129 1 86.38 116 ARG A CA 1
ATOM 909 C C . ARG A 1 116 ? -7.121 -9.938 -3.031 1 86.38 116 ARG A C 1
ATOM 911 O O . ARG A 1 116 ? -6.215 -9.438 -2.365 1 86.38 116 ARG A O 1
ATOM 918 N N . TYR A 1 117 ? -7.109 -11.156 -3.682 1 92.5 117 TYR A N 1
ATOM 919 C CA . TYR A 1 117 ? -5.871 -11.922 -3.562 1 92.5 117 TYR A CA 1
ATOM 920 C C . TYR A 1 117 ? -5.48 -12.531 -4.902 1 92.5 117 TYR A C 1
ATOM 922 O O . TYR A 1 117 ? -6.328 -12.742 -5.77 1 92.5 117 TYR A O 1
ATOM 930 N N . ILE A 1 118 ? -4.215 -12.75 -4.984 1 94.81 118 ILE A N 1
ATOM 931 C CA . ILE A 1 118 ? -3.672 -13.562 -6.066 1 94.81 118 ILE A CA 1
ATOM 932 C C . ILE A 1 118 ? -3.037 -14.828 -5.496 1 94.81 118 ILE A C 1
ATOM 934 O O . ILE A 1 118 ? -2.396 -14.781 -4.441 1 94.81 118 ILE A O 1
ATOM 938 N N . LEU A 1 119 ? -3.328 -15.875 -6.145 1 94.44 119 LEU A N 1
ATOM 939 C CA . LEU A 1 119 ? -2.756 -17.172 -5.773 1 94.44 119 LEU A CA 1
ATOM 940 C C . LEU A 1 119 ? -1.549 -17.5 -6.645 1 94.44 119 LEU A C 1
ATOM 942 O O . LEU A 1 119 ? -1.668 -17.594 -7.871 1 94.44 119 LEU A O 1
ATOM 946 N N . LEU A 1 120 ? -0.418 -17.594 -5.969 1 95.69 120 LEU A N 1
ATOM 947 C CA . LEU A 1 120 ? 0.815 -17.938 -6.668 1 95.69 120 LEU A CA 1
ATOM 948 C C . LEU A 1 120 ? 1.413 -19.234 -6.113 1 95.69 120 LEU A C 1
ATOM 950 O O . LEU A 1 120 ? 1.271 -19.531 -4.926 1 95.69 120 LEU A O 1
ATOM 954 N N . GLN A 1 121 ? 1.925 -19.984 -7.012 1 95.62 121 GLN A N 1
ATOM 955 C CA . GLN A 1 121 ? 2.777 -21.109 -6.641 1 95.62 121 GLN A CA 1
ATOM 956 C C . GLN A 1 121 ? 4.211 -20.891 -7.117 1 95.62 121 GLN A C 1
ATOM 958 O O . GLN A 1 121 ? 4.457 -20.75 -8.32 1 95.62 121 GLN A O 1
ATOM 963 N N . MET A 1 122 ? 5.125 -20.875 -6.102 1 96.06 122 MET A N 1
ATOM 964 C CA . MET A 1 122 ? 6.516 -20.594 -6.445 1 96.06 122 MET A CA 1
ATOM 965 C C . MET A 1 122 ? 7.426 -21.734 -6.008 1 96.06 122 MET A C 1
ATOM 967 O O . MET A 1 122 ? 7.242 -22.297 -4.934 1 96.06 122 MET A O 1
ATOM 971 N N . GLN A 1 123 ? 8.383 -22 -6.84 1 93.62 123 GLN A N 1
ATOM 972 C CA . GLN A 1 123 ? 9.344 -23.047 -6.551 1 93.62 123 GLN A CA 1
ATOM 973 C C . GLN A 1 123 ? 10.758 -22.625 -6.922 1 93.62 123 GLN A C 1
ATOM 975 O O . GLN A 1 123 ? 10.984 -22.078 -8 1 93.62 123 GLN A O 1
ATOM 980 N N . ASN A 1 124 ? 11.609 -22.75 -5.988 1 90.31 124 ASN A N 1
ATOM 981 C CA . ASN A 1 124 ? 13.039 -22.625 -6.254 1 90.31 124 ASN A CA 1
ATOM 982 C C . ASN A 1 124 ? 13.633 -23.938 -6.742 1 90.31 124 ASN A C 1
ATOM 984 O O . ASN A 1 124 ? 13.852 -24.859 -5.953 1 90.31 124 ASN A O 1
ATOM 988 N N . LEU A 1 125 ? 14 -24.094 -7.934 1 83.69 125 LEU A N 1
ATOM 989 C CA . LEU A 1 125 ? 14.312 -25.359 -8.602 1 83.69 125 LEU A CA 1
ATOM 990 C C . LEU A 1 125 ? 15.602 -25.953 -8.047 1 83.69 125 LEU A C 1
ATOM 992 O O . LEU A 1 125 ? 15.672 -27.156 -7.805 1 83.69 125 LEU A O 1
ATOM 996 N N . LYS A 1 126 ? 16.641 -25.188 -7.871 1 80 126 LYS A N 1
ATOM 997 C CA . LYS A 1 126 ? 17.906 -25.734 -7.395 1 80 126 LYS A CA 1
ATOM 99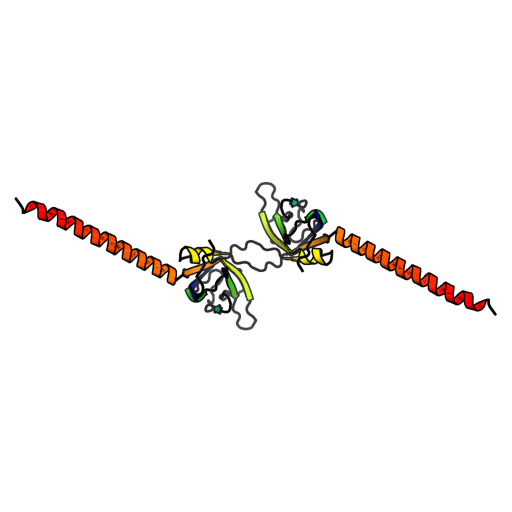8 C C . LYS A 1 126 ? 17.781 -26.219 -5.949 1 80 126 LYS A C 1
ATOM 1000 O O . LYS A 1 126 ? 18.266 -27.297 -5.602 1 80 126 LYS A O 1
ATOM 1005 N N . LEU A 1 127 ? 17.141 -25.516 -5.207 1 78 127 LEU A N 1
ATOM 1006 C CA . LEU A 1 127 ? 16.969 -25.891 -3.811 1 78 127 LEU A CA 1
ATOM 1007 C C . LEU A 1 127 ? 16.156 -27.172 -3.689 1 78 127 LEU A C 1
ATOM 1009 O O . LEU A 1 127 ? 16.484 -28.047 -2.879 1 78 127 LEU A O 1
ATOM 1013 N N . LEU A 1 128 ? 15.242 -27.266 -4.559 1 74.94 128 LEU A N 1
ATOM 1014 C CA . LEU A 1 128 ? 14.414 -28.469 -4.531 1 74.94 128 LEU A CA 1
ATOM 1015 C C . LEU A 1 128 ? 15.195 -29.688 -5.008 1 74.94 128 LEU A C 1
ATOM 1017 O O . LEU A 1 128 ? 15.078 -30.766 -4.434 1 74.94 128 LEU A O 1
ATOM 1021 N N . LYS A 1 129 ? 16.047 -29.5 -5.875 1 79.81 129 LYS A N 1
ATOM 1022 C CA . LYS A 1 129 ? 16.875 -30.594 -6.371 1 79.81 129 LYS A CA 1
ATOM 1023 C C . LYS A 1 129 ? 17.922 -31.016 -5.328 1 79.81 129 LYS A C 1
ATOM 1025 O O . LYS A 1 129 ? 18.156 -32.219 -5.133 1 79.81 129 LYS A O 1
ATOM 1030 N N . ASN A 1 130 ? 18.438 -30.094 -4.684 1 78.5 130 ASN A N 1
ATOM 1031 C CA . ASN A 1 130 ? 19.406 -30.406 -3.645 1 78.5 130 ASN A CA 1
ATOM 1032 C C . ASN A 1 130 ? 18.781 -31.219 -2.512 1 78.5 130 ASN A C 1
ATOM 1034 O O . ASN A 1 130 ? 19.375 -32.188 -2.023 1 78.5 130 ASN A O 1
ATOM 1038 N N . TYR A 1 131 ? 17.609 -30.859 -2.262 1 75.69 131 TYR A N 1
ATOM 1039 C CA . TYR A 1 131 ? 16.922 -31.594 -1.204 1 75.69 131 TYR A CA 1
ATOM 1040 C C . TYR A 1 131 ? 16.562 -33 -1.66 1 75.69 131 TYR A C 1
ATOM 1042 O O . TYR A 1 131 ? 16.688 -33.969 -0.89 1 75.69 131 TYR A O 1
ATOM 1050 N N . LEU A 1 132 ? 16.219 -33.094 -2.818 1 79.31 132 LEU A N 1
ATOM 1051 C CA . LEU A 1 132 ? 15.898 -34.406 -3.367 1 79.31 132 LEU A CA 1
ATOM 1052 C C . LEU A 1 132 ? 17.125 -35.312 -3.404 1 79.31 132 LEU A C 1
ATOM 1054 O O . LEU A 1 132 ? 17.047 -36.469 -3.029 1 79.31 132 LEU A O 1
ATOM 1058 N N . LEU A 1 133 ? 18.172 -34.75 -3.754 1 81.81 133 LEU A N 1
ATOM 1059 C CA . LEU A 1 133 ? 19.422 -35.5 -3.795 1 81.81 133 LEU A CA 1
ATOM 1060 C C . LEU A 1 133 ? 19.844 -35.906 -2.391 1 81.81 133 LEU A C 1
ATOM 1062 O O . LEU A 1 133 ? 20.281 -37.062 -2.174 1 81.81 133 LEU A O 1
ATOM 1066 N N . LEU A 1 134 ? 19.688 -35 -1.543 1 82.38 134 LEU A N 1
ATOM 1067 C CA . LEU A 1 134 ? 20.031 -35.281 -0.154 1 82.38 134 LEU A CA 1
ATOM 1068 C C . LEU A 1 134 ? 19.141 -36.406 0.402 1 82.38 134 LEU A C 1
ATOM 1070 O O . LEU A 1 134 ? 19.609 -37.312 1.087 1 82.38 134 LEU A O 1
ATOM 1074 N N . PHE A 1 135 ? 17.938 -36.312 0.026 1 80.88 135 PHE A N 1
ATOM 1075 C CA . PHE A 1 135 ? 16.984 -37.312 0.496 1 80.88 135 PHE A CA 1
ATOM 1076 C C . PHE A 1 135 ? 17.297 -38.688 -0.085 1 80.88 135 PHE A C 1
ATOM 1078 O O . PHE A 1 135 ? 17.25 -39.688 0.625 1 80.88 135 PHE A O 1
ATOM 1085 N N . ILE A 1 136 ? 17.75 -38.688 -1.303 1 84.56 136 ILE A N 1
ATOM 1086 C CA . ILE A 1 136 ? 18.109 -39.906 -1.991 1 84.56 136 ILE A CA 1
ATOM 1087 C C . ILE A 1 136 ? 19.375 -40.5 -1.372 1 84.56 136 ILE A C 1
ATOM 1089 O O . ILE A 1 136 ? 19.438 -41.719 -1.137 1 84.56 136 ILE A O 1
ATOM 1093 N N . TYR A 1 137 ? 20.281 -39.656 -1.068 1 83.19 137 TYR A N 1
ATOM 1094 C CA . TYR A 1 137 ? 21.516 -40.094 -0.431 1 83.19 137 TYR A CA 1
ATOM 1095 C C . TYR A 1 137 ? 21.234 -40.688 0.948 1 83.19 137 TYR A C 1
ATOM 1097 O O . TYR A 1 137 ? 21.781 -41.719 1.303 1 83.19 137 TYR A O 1
ATOM 1105 N N . LEU A 1 138 ? 20.375 -40.031 1.677 1 83.12 138 LEU A N 1
ATOM 1106 C CA . LEU A 1 138 ? 20.047 -40.5 3.016 1 83.12 138 LEU A CA 1
ATOM 1107 C C . LEU A 1 138 ? 19.266 -41.812 2.953 1 83.12 138 LEU A C 1
ATOM 1109 O O . LEU A 1 138 ? 19.5 -42.719 3.754 1 83.12 138 LEU A O 1
ATOM 1113 N N . PHE A 1 139 ? 18.406 -41.969 1.979 1 81.94 139 PHE A N 1
ATOM 1114 C CA . PHE A 1 139 ? 17.625 -43.188 1.767 1 81.94 139 PHE A CA 1
ATOM 1115 C C . PHE A 1 139 ? 18.547 -44.344 1.421 1 81.94 139 PHE A C 1
ATOM 1117 O O . PHE A 1 139 ? 18.406 -45.438 1.972 1 81.94 139 PHE A O 1
ATOM 1124 N N . PHE A 1 140 ? 19.531 -44.125 0.586 1 82.75 140 PHE A N 1
ATOM 1125 C CA . PHE A 1 140 ? 20.484 -45.156 0.196 1 82.75 140 PHE A CA 1
ATOM 1126 C C . PHE A 1 140 ? 21.406 -45.531 1.36 1 82.75 140 PHE A C 1
ATOM 1128 O O . PHE A 1 140 ? 21.734 -46.688 1.556 1 82.75 140 PHE A O 1
ATOM 1135 N N . PHE A 1 141 ? 21.734 -44.531 2.092 1 80 141 PHE A N 1
ATOM 1136 C CA . PHE A 1 141 ? 22.609 -44.75 3.238 1 80 141 PHE A CA 1
ATOM 1137 C C . PHE A 1 141 ? 21.922 -45.594 4.289 1 80 141 PHE A C 1
ATOM 1139 O O . PHE A 1 141 ? 22.516 -46.531 4.828 1 80 141 PHE A O 1
ATOM 1146 N N . PHE A 1 142 ? 20.641 -45.344 4.547 1 79.56 142 PHE A N 1
ATOM 1147 C CA . PHE A 1 142 ? 19.891 -46.094 5.559 1 79.56 142 PHE A CA 1
ATOM 1148 C C . PHE A 1 142 ? 19.531 -47.5 5.051 1 79.56 142 PHE A C 1
ATOM 1150 O O . PHE A 1 142 ? 19.484 -48.438 5.832 1 79.56 142 PHE A O 1
ATOM 1157 N N . HIS A 1 143 ? 19.344 -47.625 3.828 1 77.56 143 HIS A N 1
ATOM 1158 C CA . HIS A 1 143 ? 19 -48.938 3.266 1 77.56 143 HIS A CA 1
ATOM 1159 C C . HIS A 1 143 ? 20.25 -49.812 3.117 1 77.56 143 HIS A C 1
ATOM 1161 O O . HIS A 1 143 ? 20.172 -51.031 3.227 1 77.5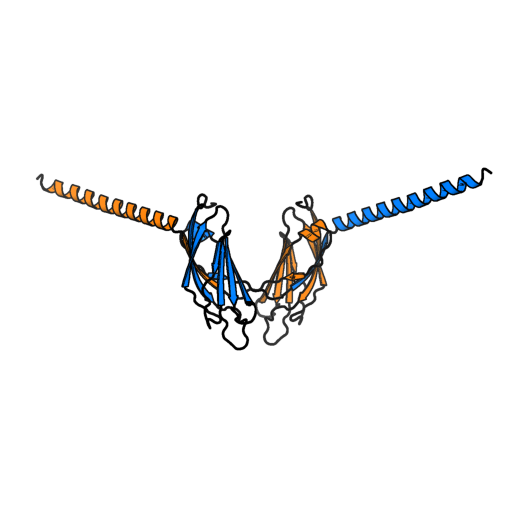6 143 HIS A O 1
ATOM 1167 N N . SER A 1 144 ? 21.344 -49.188 2.836 1 67.19 144 SER A N 1
ATOM 1168 C CA . SER A 1 144 ? 22.594 -49.906 2.752 1 67.19 144 SER A CA 1
ATOM 1169 C C . SER A 1 144 ? 23.047 -50.406 4.129 1 67.19 144 SER A C 1
ATOM 1171 O O . SER A 1 144 ? 23.641 -51.469 4.254 1 67.19 144 SER A O 1
ATOM 1173 N N . ARG A 1 145 ? 22.797 -49.656 5.152 1 64.75 145 ARG A N 1
ATOM 1174 C CA . ARG A 1 145 ? 23.172 -50.062 6.496 1 64.75 145 ARG A CA 1
ATOM 1175 C C . ARG A 1 145 ? 22.25 -51.156 7.008 1 64.75 145 ARG A C 1
ATOM 1177 O O . ARG A 1 145 ? 22.656 -51.969 7.855 1 64.75 145 ARG A O 1
ATOM 11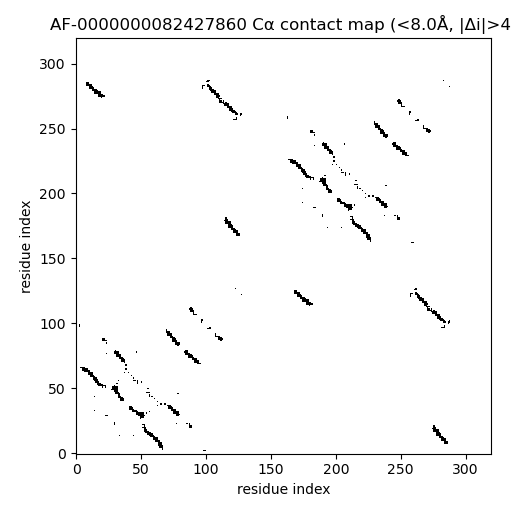84 N N . GLU A 1 146 ? 21.062 -51.125 6.652 1 61.09 146 GLU A N 1
ATOM 1185 C CA . GLU A 1 146 ? 20.203 -52.25 7.062 1 61.09 146 GLU A CA 1
ATOM 1186 C C . GLU A 1 146 ? 20.656 -53.562 6.438 1 61.09 146 GLU A C 1
ATOM 1188 O O . GLU A 1 146 ? 20.562 -54.625 7.062 1 61.09 146 GLU A O 1
ATOM 1193 N N . CYS A 1 147 ? 21.266 -53.531 5.297 1 54.72 147 CYS A N 1
ATOM 1194 C CA . CYS A 1 147 ? 21.734 -54.781 4.684 1 54.72 147 CYS A CA 1
ATOM 1195 C C . CYS A 1 147 ? 22.984 -55.281 5.379 1 54.72 147 CYS A C 1
ATOM 1197 O O . CYS A 1 147 ? 23.203 -56.5 5.465 1 54.72 147 CYS A O 1
ATOM 1199 N N . LEU A 1 148 ? 23.797 -54.5 6.004 1 56.44 148 LEU A N 1
ATOM 1200 C CA . LEU A 1 148 ? 25 -54.969 6.668 1 56.44 148 LEU A CA 1
ATOM 1201 C C . LEU A 1 148 ? 24.672 -55.562 8.031 1 56.44 148 LEU A C 1
ATOM 1203 O O . LEU A 1 148 ? 25.328 -56.5 8.484 1 56.44 148 LEU A O 1
ATOM 1207 N N . VAL A 1 149 ? 23.672 -55.125 8.672 1 55.84 149 VAL A N 1
ATOM 1208 C CA . VAL A 1 149 ? 23.359 -55.625 10 1 55.84 149 VAL A CA 1
ATOM 1209 C C . VAL A 1 149 ? 22.766 -57.031 9.883 1 55.84 149 VAL A C 1
ATOM 1211 O O . VAL A 1 149 ? 23.031 -57.906 10.727 1 55.84 149 VAL A O 1
ATOM 1214 N N . VAL A 1 150 ? 22.172 -57.312 8.781 1 53.16 150 VAL A N 1
ATOM 1215 C CA . VAL A 1 150 ? 21.547 -58.625 8.648 1 53.16 150 VAL A CA 1
ATOM 1216 C C . VAL A 1 150 ? 22.609 -59.688 8.367 1 53.16 150 VAL A C 1
ATOM 1218 O O . VAL A 1 150 ? 22.469 -60.844 8.781 1 53.16 150 VAL A O 1
ATOM 1221 N N . GLU A 1 151 ? 23.625 -59.25 7.785 1 54.5 151 GLU A N 1
ATOM 1222 C CA . GLU A 1 151 ? 24.641 -60.25 7.465 1 54.5 151 GLU A CA 1
ATOM 1223 C C . GLU A 1 151 ? 25.453 -60.625 8.703 1 54.5 151 GLU A C 1
ATOM 1225 O O . GLU A 1 151 ? 25.859 -61.781 8.852 1 54.5 151 GLU A O 1
ATOM 1230 N N . THR A 1 152 ? 25.625 -59.75 9.578 1 54.97 152 THR A N 1
ATOM 1231 C CA . THR A 1 152 ? 26.438 -60.094 10.742 1 54.97 152 THR A CA 1
ATOM 1232 C C . THR A 1 152 ? 25.719 -61.062 11.656 1 54.97 152 THR A C 1
ATOM 1234 O O . THR A 1 152 ? 26.359 -61.875 12.344 1 54.97 152 THR A O 1
ATOM 1237 N N . VAL A 1 153 ? 24.438 -61.094 11.664 1 51.09 153 VAL A N 1
ATOM 1238 C CA . VAL A 1 153 ? 23.719 -62.031 12.555 1 51.09 153 VAL A CA 1
ATOM 1239 C C . VAL A 1 153 ? 23.656 -63.406 11.93 1 51.09 153 VAL A C 1
ATOM 1241 O O . VAL A 1 153 ? 23.609 -64.438 12.648 1 51.09 153 VAL A O 1
ATOM 1244 N N . ARG A 1 154 ? 23.797 -63.656 10.688 1 49.47 154 ARG A N 1
ATOM 1245 C CA . ARG A 1 154 ? 23.703 -64.938 10.078 1 49.47 154 ARG A CA 1
ATOM 1246 C C . ARG A 1 154 ? 25.031 -65.688 10.172 1 49.47 154 ARG A C 1
ATOM 1248 O O . ARG A 1 154 ? 25.062 -66.938 10.109 1 49.47 154 ARG A O 1
ATOM 1255 N N . LYS A 1 155 ? 26.078 -65.062 10.281 1 51.09 155 LYS A N 1
ATOM 1256 C CA . LYS A 1 155 ? 27.328 -65.812 10.352 1 51.09 155 LYS A CA 1
ATOM 1257 C C . LYS A 1 155 ? 27.516 -66.438 11.719 1 51.09 155 LYS A C 1
ATOM 1259 O O . LYS A 1 155 ? 28.391 -67.25 11.906 1 51.09 155 LYS A O 1
ATOM 1264 N N . ARG A 1 156 ? 26.828 -65.938 12.664 1 48.25 156 ARG A N 1
ATOM 1265 C CA . ARG A 1 156 ? 27.156 -66.562 13.945 1 48.25 156 ARG A CA 1
ATOM 1266 C C . ARG A 1 156 ? 26.516 -67.938 14.094 1 48.25 156 ARG A C 1
ATOM 1268 O O . ARG A 1 156 ? 26.75 -68.625 15.086 1 48.25 156 ARG A O 1
ATOM 1275 N N . LYS A 1 157 ? 25.562 -68.25 13.242 1 47.91 157 LYS A N 1
ATOM 1276 C CA . LYS A 1 157 ? 24.938 -69.5 13.508 1 47.91 157 LYS A CA 1
ATOM 1277 C C . LYS A 1 157 ? 25.766 -70.688 12.914 1 47.91 157 LYS A C 1
ATOM 1279 O O . LYS A 1 157 ? 25.562 -71.812 13.273 1 47.91 157 LYS A O 1
ATOM 1284 N N . TRP A 1 158 ? 26.656 -70.5 11.93 1 45.75 158 TRP A N 1
ATOM 1285 C CA . TRP A 1 158 ? 27.219 -71.75 11.359 1 45.75 158 TRP A CA 1
ATOM 1286 C C . TRP A 1 158 ? 28.406 -72.25 12.18 1 45.75 158 TRP A C 1
ATOM 1288 O O . TRP A 1 158 ? 28.859 -73.375 11.992 1 45.75 158 TRP A O 1
ATOM 1298 N N . LYS A 1 159 ? 29 -71.438 13.008 1 36.03 159 LYS A N 1
ATOM 1299 C CA . LYS A 1 159 ? 30.172 -72 13.672 1 36.03 159 LYS A CA 1
ATOM 1300 C C . LYS A 1 159 ? 29.75 -72.938 14.836 1 36.03 159 LYS A C 1
ATOM 1302 O O . LYS A 1 159 ? 30.609 -73.438 15.57 1 36.03 159 LYS A O 1
ATOM 1307 N N . LYS A 1 160 ? 28.406 -73.188 14.984 1 27.91 160 LYS A N 1
ATOM 1308 C CA . LYS A 1 160 ? 28.344 -74.375 15.812 1 27.91 160 LYS A CA 1
ATOM 1309 C C . LYS A 1 160 ? 28.328 -75.625 14.961 1 27.91 160 LYS A C 1
ATOM 1311 O O . LYS A 1 160 ? 27.625 -75.688 13.945 1 27.91 160 LYS A O 1
ATOM 1316 N N . MET B 1 1 ? 18.969 -14.625 8.148 1 40.75 1 MET B N 1
ATOM 1317 C CA . MET B 1 1 ? 20.141 -14.961 7.352 1 40.75 1 MET B CA 1
ATOM 1318 C C . MET B 1 1 ? 19.891 -14.664 5.875 1 40.75 1 MET B C 1
ATOM 1320 O O . MET B 1 1 ? 18.875 -15.055 5.32 1 40.75 1 MET B O 1
ATOM 1324 N N . SER B 1 2 ? 20.422 -13.562 5.418 1 51.53 2 SER B N 1
ATOM 1325 C CA . SER B 1 2 ? 20.359 -13.227 4 1 51.53 2 SER B CA 1
ATOM 1326 C C . SER B 1 2 ? 20.734 -14.422 3.135 1 51.53 2 SER B C 1
ATOM 1328 O O . SER B 1 2 ? 21.766 -15.07 3.373 1 51.53 2 SER B O 1
ATOM 1330 N N . VAL B 1 3 ? 19.656 -15.117 2.697 1 59.19 3 VAL B N 1
ATOM 1331 C CA . VAL B 1 3 ? 19.984 -16.234 1.815 1 59.19 3 VAL B CA 1
ATOM 1332 C C . VAL B 1 3 ? 20.984 -15.766 0.755 1 59.19 3 VAL B C 1
ATOM 1334 O O . VAL B 1 3 ? 20.688 -14.867 -0.034 1 59.19 3 VAL B O 1
ATOM 1337 N N . SER B 1 4 ? 22.281 -15.75 1.013 1 66.69 4 SER B N 1
ATOM 1338 C CA . SER B 1 4 ? 23.375 -15.461 0.085 1 66.69 4 SER B CA 1
ATOM 1339 C C . SER B 1 4 ? 23.562 -16.594 -0.918 1 66.69 4 SER B C 1
ATOM 1341 O O . SER B 1 4 ? 23.188 -17.734 -0.649 1 66.69 4 SER B O 1
ATOM 1343 N N . GLY B 1 5 ? 23.906 -16.234 -2.189 1 80.31 5 GLY B N 1
ATOM 1344 C CA . GLY B 1 5 ? 24.25 -17.234 -3.203 1 80.31 5 GLY B CA 1
ATOM 1345 C C . GLY B 1 5 ? 23.078 -17.562 -4.117 1 80.31 5 GLY B C 1
ATOM 1346 O O . GLY B 1 5 ? 23.016 -18.672 -4.66 1 80.31 5 GLY B O 1
ATOM 1347 N N . ILE B 1 6 ? 22.109 -16.719 -4.148 1 85.31 6 ILE B N 1
ATOM 1348 C CA . ILE B 1 6 ? 20.938 -17.047 -4.953 1 85.31 6 ILE B CA 1
ATOM 1349 C C . ILE B 1 6 ? 21.141 -16.562 -6.387 1 85.31 6 ILE B C 1
ATOM 1351 O O . ILE B 1 6 ? 20.375 -16.922 -7.285 1 85.31 6 ILE B O 1
ATOM 1355 N N . GLN B 1 7 ? 22.172 -15.828 -6.574 1 90.88 7 GLN B N 1
ATOM 1356 C CA . GLN B 1 7 ? 22.391 -15.234 -7.891 1 90.88 7 GLN B CA 1
ATOM 1357 C C . GLN B 1 7 ? 22.406 -16.312 -8.977 1 90.88 7 GLN B C 1
ATOM 1359 O O . GLN B 1 7 ? 23.156 -17.281 -8.883 1 90.88 7 GLN B O 1
ATOM 1364 N N . GLY B 1 8 ? 21.594 -16.016 -10.031 1 91.31 8 GLY B N 1
ATOM 1365 C CA . GLY B 1 8 ? 21.641 -16.922 -11.172 1 91.31 8 GLY B CA 1
ATOM 1366 C C . GLY B 1 8 ? 20.719 -18.109 -11.031 1 91.31 8 GLY B C 1
ATOM 1367 O O . GLY B 1 8 ? 20.469 -18.828 -12 1 91.31 8 GLY B O 1
ATOM 1368 N N . LEU B 1 9 ? 20.188 -18.344 -9.891 1 90.12 9 LEU B N 1
ATOM 1369 C CA . LEU B 1 9 ? 19.266 -19.453 -9.703 1 90.12 9 LEU B CA 1
ATOM 1370 C C . LEU B 1 9 ? 17.922 -19.156 -10.352 1 90.12 9 LEU B C 1
ATOM 1372 O O . LEU B 1 9 ? 17.609 -18 -10.656 1 90.12 9 LEU B O 1
ATOM 1376 N N . THR B 1 10 ? 17.234 -20.297 -10.523 1 94.88 10 THR B N 1
ATOM 1377 C CA . THR B 1 10 ? 15.969 -20.156 -11.242 1 94.88 10 THR B CA 1
ATOM 1378 C C . THR B 1 10 ? 14.781 -20.25 -10.281 1 94.88 10 THR B C 1
ATOM 1380 O O . THR B 1 10 ? 14.781 -21.078 -9.367 1 94.88 10 THR B O 1
ATOM 1383 N N . LEU B 1 11 ? 13.875 -19.375 -10.516 1 95.81 11 LEU B N 1
ATOM 1384 C CA . LEU B 1 11 ? 12.609 -19.359 -9.781 1 95.81 11 LEU B CA 1
ATOM 1385 C C . LEU B 1 11 ? 11.43 -19.578 -10.727 1 95.81 11 LEU B C 1
ATOM 1387 O O . LEU B 1 11 ? 11.266 -18.844 -11.703 1 95.81 11 LEU B O 1
ATOM 1391 N N . GLU B 1 12 ? 10.727 -20.578 -10.422 1 97.12 12 GLU B N 1
ATOM 1392 C CA . GLU B 1 12 ? 9.508 -20.828 -11.172 1 97.12 12 GLU B CA 1
ATOM 1393 C C . GLU B 1 12 ? 8.289 -20.25 -10.461 1 97.12 12 GLU B C 1
ATOM 1395 O O . GLU B 1 12 ? 8.07 -20.531 -9.273 1 97.12 12 GLU B O 1
ATOM 1400 N N . VAL B 1 13 ? 7.547 -19.438 -11.211 1 97.94 13 VAL B N 1
ATOM 1401 C CA . VAL B 1 13 ? 6.355 -18.797 -10.656 1 97.94 13 VAL B CA 1
ATOM 1402 C C . VAL B 1 13 ? 5.129 -19.203 -11.469 1 97.94 13 VAL B C 1
ATOM 1404 O O . VAL B 1 13 ? 5.055 -18.922 -12.664 1 97.94 13 VAL B O 1
ATOM 1407 N N . THR B 1 14 ? 4.16 -19.844 -10.852 1 98.19 14 THR B N 1
ATOM 1408 C CA . THR B 1 14 ? 2.883 -20.156 -11.469 1 98.19 14 THR B CA 1
ATOM 1409 C C . THR B 1 14 ? 1.785 -19.234 -10.977 1 98.19 14 THR B C 1
ATOM 1411 O O . THR B 1 14 ? 1.528 -19.156 -9.773 1 98.19 14 THR B O 1
ATOM 1414 N N . VAL B 1 15 ? 1.249 -18.516 -11.953 1 98.31 15 VAL B N 1
ATOM 1415 C CA . VAL B 1 15 ? 0.058 -17.734 -11.633 1 98.31 15 VAL B CA 1
ATOM 1416 C C . VAL B 1 15 ? -1.179 -18.625 -11.703 1 98.31 15 VAL B C 1
ATOM 1418 O O . VAL B 1 15 ? -1.592 -19.047 -12.789 1 98.31 15 VAL B O 1
ATOM 1421 N N . VAL B 1 16 ? -1.773 -18.844 -10.547 1 98.06 16 VAL B N 1
ATOM 1422 C CA . VAL B 1 16 ? -2.869 -19.812 -10.477 1 98.06 16 VAL B CA 1
ATOM 1423 C C . VAL B 1 16 ? -4.195 -19.094 -10.734 1 98.06 16 VAL B C 1
ATOM 1425 O O . VAL B 1 16 ? -4.895 -19.422 -11.703 1 98.06 16 VAL B O 1
ATOM 1428 N N . ALA B 1 17 ? -4.5 -18.188 -9.836 1 98.06 17 ALA B N 1
ATOM 1429 C CA . ALA B 1 17 ? -5.812 -17.562 -9.898 1 98.06 17 ALA B CA 1
ATOM 1430 C C . ALA B 1 17 ? -5.82 -16.25 -9.117 1 98.06 17 ALA B C 1
ATOM 1432 O O . ALA B 1 17 ? -4.852 -15.914 -8.43 1 98.06 17 ALA B O 1
ATOM 1433 N N . CYS B 1 18 ? -6.809 -15.453 -9.344 1 97.25 18 CYS B N 1
ATOM 1434 C CA . CYS B 1 18 ? -7.164 -14.352 -8.453 1 97.25 18 CYS B CA 1
ATOM 1435 C C . CYS B 1 18 ? -8.516 -14.602 -7.797 1 97.25 18 CYS B C 1
ATOM 1437 O O . CYS B 1 18 ? -9.336 -15.367 -8.312 1 97.25 18 CYS B O 1
ATOM 1439 N N . ASN B 1 19 ? -8.617 -13.93 -6.66 1 95.75 19 ASN B N 1
ATOM 1440 C CA . ASN B 1 19 ? -9.883 -14.047 -5.934 1 95.75 19 ASN B CA 1
ATOM 1441 C C . ASN B 1 19 ? -10.43 -12.672 -5.543 1 95.75 19 ASN B C 1
ATOM 1443 O O . ASN B 1 19 ? -9.68 -11.82 -5.062 1 95.75 19 ASN B O 1
ATOM 1447 N N . LYS B 1 20 ? -11.75 -12.5 -5.836 1 94.31 20 LYS B N 1
ATOM 1448 C CA . LYS B 1 20 ? -12.523 -11.336 -5.41 1 94.31 20 LYS B CA 1
ATOM 1449 C C . LYS B 1 20 ? -11.961 -10.047 -6.008 1 94.31 20 LYS B C 1
ATOM 1451 O O . LYS B 1 20 ? -11.797 -9.047 -5.305 1 94.31 20 LYS B O 1
ATOM 1456 N N . LEU B 1 21 ? -11.641 -10.195 -7.281 1 93.56 21 LEU B N 1
ATOM 1457 C CA . LEU B 1 21 ? -11.164 -8.992 -7.949 1 93.56 21 LEU B CA 1
ATOM 1458 C C . LEU B 1 21 ? -12.25 -7.918 -7.98 1 93.56 21 LEU B C 1
ATOM 1460 O O . LEU B 1 21 ? -13.438 -8.242 -8.016 1 93.56 21 LEU B O 1
ATOM 1464 N N . LYS B 1 22 ? -11.781 -6.695 -7.953 1 88.75 22 LYS B N 1
ATOM 1465 C CA . LYS B 1 22 ? -12.703 -5.586 -8.188 1 88.75 22 LYS B CA 1
ATOM 1466 C C . LYS B 1 22 ? -13.273 -5.633 -9.602 1 88.75 22 LYS B C 1
ATOM 1468 O O . LYS B 1 22 ? -12.539 -5.871 -10.57 1 88.75 22 LYS B O 1
ATOM 1473 N N . ASP B 1 23 ? -14.539 -5.418 -9.672 1 87.31 23 ASP B N 1
ATOM 1474 C CA . ASP B 1 23 ? -15.156 -5.348 -10.992 1 87.31 23 ASP B CA 1
ATOM 1475 C C . ASP B 1 23 ? -14.938 -3.977 -11.633 1 87.31 23 ASP B C 1
ATOM 1477 O O . ASP B 1 23 ? -15.289 -2.949 -11.047 1 87.31 23 ASP B O 1
ATOM 1481 N N . THR B 1 24 ? -14.328 -4.031 -12.789 1 85.88 24 THR B N 1
ATOM 1482 C CA . THR B 1 24 ? -14.102 -2.77 -13.484 1 85.88 24 THR B CA 1
ATOM 1483 C C . THR B 1 24 ? -15.047 -2.627 -14.672 1 85.88 24 THR B C 1
ATOM 1485 O O . THR B 1 24 ? -15.031 -1.609 -15.367 1 85.88 24 THR B O 1
ATOM 1488 N N . GLU B 1 25 ? -15.891 -3.633 -14.852 1 82.06 25 GLU B N 1
ATOM 1489 C CA . GLU B 1 25 ? -16.891 -3.607 -15.914 1 82.06 25 GLU B CA 1
ATOM 1490 C C . GLU B 1 25 ? -18.297 -3.574 -15.344 1 82.06 25 GLU B C 1
ATOM 1492 O O . GLU B 1 25 ? -18.609 -4.289 -14.391 1 82.06 25 GLU B O 1
ATOM 1497 N N . TRP B 1 26 ? -19.141 -2.713 -15.93 1 78.06 26 TRP B N 1
ATOM 1498 C CA . TRP B 1 26 ? -20.5 -2.527 -15.453 1 78.06 26 TRP B CA 1
ATOM 1499 C C . TRP B 1 26 ? -21.438 -3.564 -16.062 1 78.06 26 TRP B C 1
ATOM 1501 O O . TRP B 1 26 ? -22.359 -4.047 -15.398 1 78.06 26 TRP B O 1
ATOM 1511 N N . PHE B 1 27 ? -21.266 -3.979 -17.281 1 80.5 27 PHE B N 1
ATOM 1512 C CA . PHE B 1 27 ? -22.25 -4.832 -17.938 1 80.5 27 PHE B CA 1
ATOM 1513 C C . PHE B 1 27 ? -21.672 -6.211 -18.234 1 80.5 27 PHE B C 1
ATOM 1515 O O . PHE B 1 27 ? -22.359 -7.223 -18.078 1 80.5 27 PHE B O 1
ATOM 1522 N N . SER B 1 28 ? -20.516 -6.293 -18.75 1 84 28 SER B N 1
ATOM 1523 C CA . SER B 1 28 ? -19.922 -7.582 -19.094 1 84 28 SER B CA 1
ATOM 1524 C C . SER B 1 28 ? -18.922 -8.039 -18.047 1 84 28 SER B C 1
ATOM 1526 O O . SER B 1 28 ? -18.672 -7.32 -17.062 1 84 28 SER B O 1
ATOM 1528 N N . ARG B 1 29 ? -18.703 -9.422 -18.125 1 92.5 29 ARG B N 1
ATOM 1529 C CA . ARG B 1 29 ? -17.625 -9.914 -17.266 1 92.5 29 ARG B CA 1
ATOM 1530 C C . ARG B 1 29 ? -16.281 -9.359 -17.703 1 92.5 29 ARG B C 1
ATOM 1532 O O . ARG B 1 29 ? -15.992 -9.266 -18.906 1 92.5 29 ARG B O 1
ATOM 1539 N N . GLN B 1 30 ? -15.539 -8.945 -16.797 1 94.75 30 GLN B N 1
ATOM 1540 C CA . GLN B 1 30 ? -14.211 -8.438 -17.109 1 94.75 30 GLN B CA 1
ATOM 1541 C C . GLN B 1 30 ? -13.289 -9.555 -17.594 1 94.75 30 GLN B C 1
ATOM 1543 O O . GLN B 1 30 ? -13.531 -10.734 -17.312 1 94.75 30 GLN B O 1
ATOM 1548 N N . ASP B 1 31 ? -12.188 -9.281 -18.312 1 96.56 31 ASP B N 1
ATOM 1549 C CA . ASP B 1 31 ? -11.195 -10.18 -18.891 1 96.56 31 ASP B CA 1
ATOM 1550 C C . ASP B 1 31 ? -9.82 -9.953 -18.281 1 96.56 31 ASP B C 1
ATOM 1552 O O . ASP B 1 31 ? -8.93 -9.391 -18.922 1 96.56 31 ASP B O 1
ATOM 1556 N N . PRO B 1 32 ? -9.602 -10.438 -17.094 1 97.69 32 PRO B N 1
ATOM 1557 C CA . PRO B 1 32 ? -8.359 -10.133 -16.359 1 97.69 32 PRO B CA 1
ATOM 1558 C C . PRO B 1 32 ? -7.145 -10.852 -16.938 1 97.69 32 PRO B C 1
ATOM 1560 O O . PRO B 1 32 ? -7.281 -11.938 -17.516 1 97.69 32 PRO B O 1
ATOM 1563 N N . TYR B 1 33 ? -6.016 -10.227 -16.812 1 98.5 33 TYR B N 1
ATOM 1564 C CA . TYR B 1 33 ? -4.707 -10.859 -16.969 1 98.5 33 TYR B CA 1
ATOM 1565 C C . TYR B 1 33 ? -3.719 -10.32 -15.938 1 98.5 33 TYR B C 1
ATOM 1567 O O . TYR B 1 33 ? -3.928 -9.25 -15.367 1 98.5 33 TYR B O 1
ATOM 1575 N N . VAL B 1 34 ? -2.707 -11.078 -15.719 1 98.5 34 VAL B N 1
ATOM 1576 C CA . VAL B 1 34 ? -1.755 -10.75 -14.664 1 98.5 34 VAL B CA 1
ATOM 1577 C C . VAL B 1 34 ? -0.374 -10.508 -15.273 1 98.5 34 VAL B C 1
ATOM 1579 O O . VAL B 1 34 ? 0.093 -11.297 -16.094 1 98.5 34 VAL B O 1
ATOM 1582 N N . CYS B 1 35 ? 0.229 -9.445 -14.883 1 98.44 35 CYS B N 1
ATOM 1583 C CA . CYS B 1 35 ? 1.625 -9.172 -15.203 1 98.44 35 CYS B CA 1
ATOM 1584 C C . CYS B 1 35 ? 2.527 -9.469 -14.008 1 98.44 35 CYS B C 1
ATOM 1586 O O . CYS B 1 35 ? 2.229 -9.07 -12.883 1 98.44 35 CYS B O 1
ATOM 1588 N N . VAL B 1 36 ? 3.572 -10.172 -14.273 1 98.31 36 VAL B N 1
ATOM 1589 C CA . VAL B 1 36 ? 4.562 -10.5 -13.25 1 98.31 36 VAL B CA 1
ATOM 1590 C C . VAL B 1 36 ? 5.926 -9.938 -13.656 1 98.31 36 VAL B C 1
ATOM 1592 O O . VAL B 1 36 ? 6.387 -10.156 -14.773 1 98.31 36 VAL B O 1
ATOM 1595 N N . GLU B 1 37 ? 6.461 -9.234 -12.664 1 98.06 37 GLU B N 1
ATOM 1596 C CA . GLU B 1 37 ? 7.715 -8.555 -12.977 1 98.06 37 GLU B CA 1
ATOM 1597 C C . GLU B 1 37 ? 8.766 -8.812 -11.898 1 98.06 37 GLU B C 1
ATOM 1599 O O . GLU B 1 37 ? 8.492 -8.664 -10.711 1 98.06 37 GLU B O 1
ATOM 1604 N N . TYR B 1 38 ? 9.93 -9.164 -12.344 1 97.44 38 TYR B N 1
ATOM 1605 C CA . TYR B 1 38 ? 11.102 -9.344 -11.492 1 97.44 38 TYR B CA 1
ATOM 1606 C C . TYR B 1 38 ? 12.359 -8.812 -12.172 1 97.44 38 TYR B C 1
ATOM 1608 O O . TYR B 1 38 ? 12.727 -9.273 -13.25 1 97.44 38 TYR B O 1
ATOM 1616 N N . ALA B 1 39 ? 12.969 -7.832 -11.477 1 94.19 39 ALA B N 1
ATOM 1617 C CA . ALA B 1 39 ? 14.133 -7.199 -12.078 1 94.19 39 ALA B CA 1
ATOM 1618 C C . ALA B 1 39 ? 13.812 -6.66 -13.469 1 94.19 39 ALA B C 1
ATOM 1620 O O . ALA B 1 39 ? 12.922 -5.82 -13.625 1 94.19 39 ALA B O 1
ATOM 1621 N N . SER B 1 40 ? 14.477 -7.16 -14.461 1 94.62 40 SER B N 1
ATOM 1622 C CA . SER B 1 40 ? 14.258 -6.656 -15.812 1 94.62 40 SER B CA 1
ATOM 1623 C C . SER B 1 40 ? 13.305 -7.555 -16.594 1 94.62 40 SER B C 1
ATOM 1625 O O . SER B 1 40 ? 12.891 -7.215 -17.703 1 94.62 40 SER B O 1
ATOM 1627 N N . SER B 1 41 ? 12.961 -8.641 -16.047 1 96.5 41 SER B N 1
ATOM 1628 C CA . SER B 1 41 ? 12.086 -9.594 -16.734 1 96.5 41 SER B CA 1
ATOM 1629 C C . SER B 1 41 ? 10.617 -9.289 -16.438 1 96.5 41 SER B C 1
ATOM 1631 O O . SER B 1 41 ? 10.234 -9.086 -15.289 1 96.5 41 SER B O 1
ATOM 1633 N N . LYS B 1 42 ? 9.844 -9.305 -17.562 1 97.56 42 LYS B N 1
ATOM 1634 C CA . LYS B 1 42 ? 8.398 -9.062 -17.469 1 97.56 42 LYS B CA 1
ATOM 1635 C C . LYS B 1 42 ? 7.621 -10.094 -18.281 1 97.56 42 LYS B C 1
ATOM 1637 O O . LYS B 1 42 ? 7.961 -10.367 -19.438 1 97.56 42 LYS B O 1
ATOM 1642 N N . TYR B 1 43 ? 6.59 -10.664 -17.609 1 98.25 43 TYR B N 1
ATOM 1643 C CA . TYR B 1 43 ? 5.699 -11.602 -18.266 1 98.25 43 TYR B CA 1
ATOM 1644 C C . TYR B 1 43 ? 4.238 -11.281 -17.969 1 98.25 43 TYR B C 1
ATOM 1646 O O . TYR B 1 43 ? 3.945 -10.539 -17.031 1 98.25 43 TYR B O 1
ATOM 1654 N N . ARG B 1 44 ? 3.377 -11.82 -18.766 1 97.88 44 ARG B N 1
ATOM 1655 C CA . ARG B 1 44 ? 1.95 -11.711 -18.484 1 97.88 44 ARG B CA 1
ATOM 1656 C C . ARG B 1 44 ? 1.219 -13 -18.844 1 97.88 44 ARG B C 1
ATOM 1658 O O . ARG B 1 44 ? 1.638 -13.719 -19.75 1 97.88 44 ARG B O 1
ATOM 1665 N N . THR B 1 45 ? 0.208 -13.234 -18.156 1 98.56 45 THR B N 1
ATOM 1666 C CA . THR B 1 45 ? -0.668 -14.352 -18.5 1 98.56 45 THR B CA 1
ATOM 1667 C C . THR B 1 45 ? -1.482 -14.031 -19.75 1 98.56 45 THR B C 1
ATOM 1669 O O . THR B 1 45 ? -1.599 -12.875 -20.156 1 98.56 45 THR B O 1
ATOM 1672 N N . ARG B 1 46 ? -1.979 -15.148 -20.312 1 97.88 46 ARG B N 1
ATOM 1673 C CA . ARG B 1 46 ? -3.07 -14.93 -21.266 1 97.88 46 ARG B CA 1
ATOM 1674 C C . ARG B 1 46 ? -4.27 -14.281 -20.578 1 97.88 46 ARG B C 1
ATOM 1676 O O . ARG B 1 46 ? -4.422 -14.383 -19.359 1 97.88 46 ARG B O 1
ATOM 1683 N N . THR B 1 47 ? -4.977 -13.609 -21.375 1 97.88 47 THR B N 1
ATOM 1684 C CA . THR B 1 47 ? -6.203 -13.008 -20.859 1 97.88 47 THR B CA 1
ATOM 1685 C C . THR B 1 47 ? -7.242 -14.078 -20.547 1 97.88 47 THR B C 1
ATOM 1687 O O . THR B 1 47 ? -7.465 -14.984 -21.344 1 97.88 47 THR B O 1
ATOM 1690 N N . CYS B 1 48 ? -7.742 -13.992 -19.312 1 97.5 48 CYS B N 1
ATOM 1691 C CA . CYS B 1 48 ? -8.859 -14.875 -18.984 1 97.5 48 CYS B CA 1
ATOM 1692 C C . CYS B 1 48 ? -10.18 -14.273 -19.453 1 97.5 48 CYS B C 1
ATOM 1694 O O . CYS B 1 48 ? -10.805 -13.492 -18.734 1 97.5 48 CYS B O 1
ATOM 1696 N N . THR B 1 49 ? -10.625 -14.703 -20.625 1 95.88 49 THR B N 1
ATOM 1697 C CA . THR B 1 49 ? -11.844 -14.156 -21.219 1 95.88 49 THR B CA 1
ATOM 1698 C C . THR B 1 49 ? -13.055 -14.453 -20.344 1 95.88 49 THR B C 1
ATOM 1700 O O . THR B 1 49 ? -13.297 -15.609 -19.984 1 95.88 49 THR B O 1
ATOM 1703 N N . ASP B 1 50 ? -13.797 -13.516 -19.984 1 94.69 50 ASP B N 1
ATOM 1704 C CA . ASP B 1 50 ? -14.961 -13.609 -19.109 1 94.69 50 ASP B CA 1
ATOM 1705 C C . ASP B 1 50 ? -14.578 -14.234 -17.766 1 94.69 50 ASP B C 1
ATOM 1707 O O . ASP B 1 50 ? -15.344 -15.023 -17.203 1 94.69 50 ASP B O 1
ATOM 1711 N N . GLY B 1 51 ? -13.445 -13.914 -17.266 1 95.38 51 GLY B N 1
ATOM 1712 C CA . GLY B 1 51 ? -12.961 -14.5 -16.031 1 95.38 51 GLY B CA 1
ATOM 1713 C C . GLY B 1 51 ? -13.594 -13.891 -14.789 1 95.38 51 GLY B C 1
ATOM 1714 O O . GLY B 1 51 ? -13.578 -14.492 -13.711 1 95.38 51 GLY B O 1
ATOM 1715 N N . GLY B 1 52 ? -14.055 -12.656 -14.93 1 95.5 52 GLY B N 1
ATOM 1716 C CA . GLY B 1 52 ? -14.766 -12.016 -13.836 1 95.5 52 GLY B CA 1
ATOM 1717 C C . GLY B 1 52 ? -13.875 -11.695 -12.648 1 95.5 52 GLY B C 1
ATOM 1718 O O . GLY B 1 52 ? -12.789 -11.141 -12.812 1 95.5 52 GLY B O 1
ATOM 1719 N N . LYS B 1 53 ? -14.492 -12.008 -11.484 1 95.19 53 LYS B N 1
ATOM 1720 C CA . LYS B 1 53 ? -13.82 -11.633 -10.242 1 95.19 53 LYS B CA 1
ATOM 1721 C C . LYS B 1 53 ? -12.898 -12.742 -9.758 1 95.19 53 LYS B C 1
ATOM 1723 O O . LYS B 1 53 ? -12.062 -12.516 -8.883 1 95.19 53 LYS B O 1
ATOM 1728 N N . ASN B 1 54 ? -13.086 -13.906 -10.266 1 97.06 54 ASN B N 1
ATOM 1729 C CA . ASN B 1 54 ? -12.281 -15.055 -9.836 1 97.06 54 ASN B CA 1
ATOM 1730 C C . ASN B 1 54 ? -11.672 -15.781 -11.031 1 97.06 54 ASN B C 1
ATOM 1732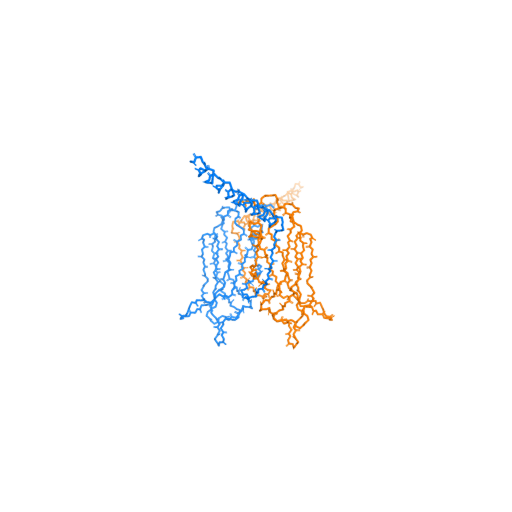 O O . ASN B 1 54 ? -11.922 -16.969 -11.227 1 97.06 54 ASN B O 1
ATOM 1736 N N . PRO B 1 55 ? -10.781 -15.148 -11.734 1 97.62 55 PRO B N 1
ATOM 1737 C CA . PRO B 1 55 ? -10.156 -15.789 -12.898 1 97.62 55 PRO B CA 1
ATOM 1738 C C . PRO B 1 55 ? -9.102 -16.812 -12.508 1 97.62 55 PRO B C 1
ATOM 1740 O O . PRO B 1 55 ? -8.438 -16.656 -11.477 1 97.62 55 PRO B O 1
ATOM 1743 N N . THR B 1 56 ? -8.977 -17.781 -13.406 1 98.12 56 THR B N 1
ATOM 1744 C CA . THR B 1 56 ? -7.926 -18.781 -13.281 1 98.12 56 THR B CA 1
ATOM 1745 C C . THR B 1 56 ? -6.98 -18.734 -14.477 1 98.12 56 THR B C 1
ATOM 1747 O O . THR B 1 56 ? -7.426 -18.625 -15.617 1 98.12 56 THR B O 1
ATOM 1750 N N . PHE B 1 57 ? -5.711 -18.812 -14.227 1 98.19 57 PHE B N 1
ATOM 1751 C CA . PHE B 1 57 ? -4.723 -18.688 -15.289 1 98.19 57 PHE B CA 1
ATOM 1752 C C . PHE B 1 57 ? -3.912 -19.969 -15.422 1 98.19 57 PHE B C 1
ATOM 1754 O O . PHE B 1 57 ? -3.906 -20.609 -16.484 1 98.19 57 PHE B O 1
ATOM 1761 N N . GLN B 1 58 ? -3.354 -20.391 -14.406 1 97.81 58 GLN B N 1
ATOM 1762 C CA . GLN B 1 58 ? -2.521 -21.594 -14.344 1 97.81 58 GLN B CA 1
ATOM 1763 C C . GLN B 1 58 ? -1.377 -21.516 -15.352 1 97.81 58 GLN B C 1
ATOM 1765 O O . GLN B 1 58 ? -1.189 -22.422 -16.156 1 97.81 58 GLN B O 1
ATOM 1770 N N . GLU B 1 59 ? -0.689 -20.453 -15.352 1 98.31 59 GLU B N 1
ATOM 1771 C CA . GLU B 1 59 ? 0.438 -20.234 -16.25 1 98.31 59 GLU B CA 1
ATOM 1772 C C . GLU B 1 59 ? 1.745 -20.094 -15.477 1 98.31 59 GLU B C 1
ATOM 1774 O O . GLU B 1 59 ? 1.781 -19.453 -14.422 1 98.31 59 GLU B O 1
ATOM 1779 N N . LYS B 1 60 ? 2.764 -20.594 -16.062 1 97.75 60 LYS B N 1
ATOM 1780 C CA . LYS B 1 60 ? 4.059 -20.688 -15.391 1 97.75 60 LYS B CA 1
ATOM 1781 C C . LYS B 1 60 ? 5.09 -19.781 -16.062 1 97.75 60 LYS B C 1
ATOM 1783 O O . LYS B 1 60 ? 5.16 -19.719 -17.297 1 97.75 60 LYS B O 1
ATOM 1788 N N . PHE B 1 61 ? 5.879 -19.109 -15.242 1 98.12 61 PHE B N 1
ATOM 1789 C CA . PHE B 1 61 ? 6.98 -18.266 -15.688 1 98.12 61 PHE B CA 1
ATOM 1790 C C . PHE B 1 61 ? 8.25 -18.562 -14.906 1 98.12 61 PHE B C 1
ATOM 1792 O O . PHE B 1 61 ? 8.195 -18.922 -13.734 1 98.12 61 PHE B O 1
ATOM 1799 N N . VAL B 1 62 ? 9.336 -18.375 -15.609 1 97.06 62 VAL B N 1
ATOM 1800 C CA . VAL B 1 62 ? 10.625 -18.672 -14.977 1 97.06 62 VAL B CA 1
ATOM 1801 C C . VAL B 1 62 ? 11.461 -17.406 -14.906 1 97.06 62 VAL B C 1
ATOM 1803 O O . VAL B 1 62 ? 11.609 -16.688 -15.898 1 97.06 62 VAL B O 1
ATOM 1806 N N . PHE B 1 63 ? 11.977 -17.172 -13.75 1 97.44 63 PHE B N 1
ATOM 1807 C CA . PHE B 1 63 ? 12.828 -16 -13.516 1 97.44 63 PHE B CA 1
ATOM 1808 C C . PHE B 1 63 ? 14.203 -16.422 -13.031 1 97.44 63 PHE B C 1
ATOM 1810 O O . PHE B 1 63 ? 14.344 -17.469 -12.383 1 97.44 63 PHE B O 1
ATOM 1817 N N . THR B 1 64 ? 15.133 -15.539 -13.414 1 96.19 64 THR B N 1
ATOM 1818 C CA . THR B 1 64 ? 16.469 -15.695 -12.852 1 96.19 64 THR B CA 1
ATOM 1819 C C . THR B 1 64 ? 16.641 -14.812 -11.625 1 96.19 64 THR B C 1
ATOM 1821 O O . THR B 1 64 ? 16.438 -13.602 -11.688 1 96.19 64 THR B O 1
ATOM 1824 N N . LEU B 1 65 ? 17.109 -15.406 -10.586 1 95.5 65 LEU B N 1
ATOM 1825 C CA . LEU B 1 65 ? 17.188 -14.703 -9.312 1 95.5 65 LEU B CA 1
ATOM 1826 C C . LEU B 1 65 ? 18.422 -13.789 -9.281 1 95.5 65 LEU B C 1
ATOM 1828 O O . LEU B 1 65 ? 19.484 -14.156 -9.789 1 95.5 65 LEU B O 1
ATOM 1832 N N . ILE B 1 66 ? 18.156 -12.672 -8.695 1 94.12 66 ILE B N 1
ATOM 1833 C CA . ILE B 1 66 ? 19.203 -11.664 -8.5 1 94.12 66 ILE B CA 1
ATOM 1834 C C . ILE B 1 66 ? 19.422 -11.453 -7.004 1 94.12 66 ILE B C 1
ATOM 1836 O O . ILE B 1 66 ? 18.469 -11.305 -6.238 1 94.12 66 ILE B O 1
ATOM 1840 N N . GLU B 1 67 ? 20.734 -11.391 -6.68 1 91.44 67 GLU B N 1
ATOM 1841 C CA . GLU B 1 67 ? 21.078 -11.18 -5.273 1 91.44 67 GLU B CA 1
ATOM 1842 C C . GLU B 1 67 ? 20.516 -9.852 -4.762 1 91.44 67 GLU B C 1
ATOM 1844 O O . GLU B 1 67 ? 20.625 -8.828 -5.43 1 91.44 67 GLU B O 1
ATOM 1849 N N . GLY B 1 68 ? 19.828 -9.914 -3.574 1 91.69 68 GLY B N 1
ATOM 1850 C CA . GLY B 1 68 ? 19.359 -8.695 -2.943 1 91.69 68 GLY B CA 1
ATOM 1851 C C . GLY B 1 68 ? 17.938 -8.344 -3.332 1 91.69 68 GLY B C 1
ATOM 1852 O O . GLY B 1 68 ? 17.281 -7.531 -2.672 1 91.69 68 GLY B O 1
ATOM 1853 N N . LEU B 1 69 ? 17.516 -8.875 -4.438 1 91.94 69 LEU B N 1
ATOM 1854 C CA . LEU B 1 69 ? 16.141 -8.617 -4.852 1 91.94 69 LEU B CA 1
ATOM 1855 C C . LEU B 1 69 ? 15.203 -9.695 -4.324 1 91.94 69 LEU B C 1
ATOM 1857 O O . LEU B 1 69 ? 15.242 -10.836 -4.781 1 91.94 69 LEU B O 1
ATOM 1861 N N . ARG B 1 70 ? 14.312 -9.281 -3.398 1 93.19 70 ARG B N 1
ATOM 1862 C CA . ARG B 1 70 ? 13.555 -10.289 -2.656 1 93.19 70 ARG B CA 1
ATOM 1863 C C . ARG B 1 70 ? 12.055 -10.102 -2.863 1 93.19 70 ARG B C 1
ATOM 1865 O O . ARG B 1 70 ? 11.25 -10.664 -2.121 1 93.19 70 ARG B O 1
ATOM 1872 N N . GLU B 1 71 ? 11.758 -9.336 -3.873 1 96.44 71 GLU B N 1
ATOM 1873 C CA . GLU B 1 71 ? 10.336 -9.117 -4.113 1 96.44 71 GLU B CA 1
ATOM 1874 C C . GLU B 1 71 ? 9.992 -9.273 -5.59 1 96.44 71 GLU B C 1
ATOM 1876 O O . GLU B 1 71 ? 10.805 -8.953 -6.461 1 96.44 71 GLU B O 1
ATOM 1881 N N . LEU B 1 72 ? 8.828 -9.758 -5.801 1 96.62 72 LEU B N 1
ATOM 1882 C CA . LEU B 1 72 ? 8.203 -9.898 -7.113 1 96.62 72 LEU B CA 1
ATOM 1883 C C . LEU B 1 72 ? 6.984 -8.992 -7.23 1 96.62 72 LEU B C 1
ATOM 1885 O O . LEU B 1 72 ? 6.156 -8.93 -6.316 1 96.62 72 LEU B O 1
ATOM 1889 N N . ASN B 1 73 ? 6.945 -8.289 -8.352 1 97.19 73 ASN B N 1
ATOM 1890 C CA . ASN B 1 73 ? 5.797 -7.414 -8.57 1 97.19 73 ASN B CA 1
ATOM 1891 C C . ASN B 1 73 ? 4.727 -8.094 -9.422 1 97.19 73 ASN B C 1
ATOM 1893 O O . ASN B 1 73 ? 5.039 -8.734 -10.43 1 97.19 73 ASN B O 1
ATOM 1897 N N . VAL B 1 74 ? 3.482 -7.875 -8.945 1 97.81 74 VAL B N 1
ATOM 1898 C CA . VAL B 1 74 ? 2.354 -8.398 -9.711 1 97.81 74 VAL B CA 1
ATOM 1899 C C . VAL B 1 74 ? 1.32 -7.297 -9.93 1 97.81 74 VAL B C 1
ATOM 1901 O O . VAL B 1 74 ? 1.072 -6.484 -9.031 1 97.81 74 VAL B O 1
ATOM 1904 N N . VAL B 1 75 ? 0.811 -7.246 -11.188 1 96.5 75 VAL B N 1
ATOM 1905 C CA . VAL B 1 75 ? -0.245 -6.293 -11.516 1 96.5 75 VAL B CA 1
ATOM 1906 C C . VAL B 1 75 ? -1.352 -6.996 -12.297 1 96.5 75 VAL B C 1
ATOM 1908 O O . VAL B 1 75 ? -1.074 -7.762 -13.219 1 96.5 75 VAL B O 1
ATOM 1911 N N . VAL B 1 76 ? -2.574 -6.746 -11.867 1 97.62 76 VAL B N 1
ATOM 1912 C CA . VAL B 1 76 ? -3.73 -7.32 -12.547 1 97.62 76 VAL B CA 1
ATOM 1913 C C . VAL B 1 76 ? -4.43 -6.242 -13.375 1 97.62 76 VAL B C 1
ATOM 1915 O O . VAL B 1 76 ? -4.695 -5.148 -12.875 1 97.62 76 VAL B O 1
ATOM 1918 N N . TRP B 1 77 ? -4.707 -6.66 -14.633 1 95.88 77 TRP B N 1
ATOM 1919 C CA . TRP B 1 77 ? -5.348 -5.758 -15.578 1 95.88 77 TRP B CA 1
ATOM 1920 C C . TRP B 1 77 ? -6.621 -6.375 -16.141 1 95.88 77 TRP B C 1
ATOM 1922 O O . TRP B 1 77 ? -6.77 -7.598 -16.172 1 95.88 77 TRP B O 1
ATOM 1932 N N . ASN B 1 78 ? -7.539 -5.492 -16.5 1 95.69 78 ASN B N 1
ATOM 1933 C CA . ASN B 1 78 ? -8.672 -5.883 -17.344 1 95.69 78 ASN B CA 1
ATOM 1934 C C . ASN B 1 78 ? -8.43 -5.539 -18.797 1 95.69 78 ASN B C 1
ATOM 1936 O O . ASN B 1 78 ? -8.258 -4.367 -19.156 1 95.69 78 ASN B O 1
ATOM 1940 N N . SER B 1 79 ? -8.438 -6.535 -19.578 1 95.12 79 SER B N 1
ATOM 1941 C CA . SER B 1 79 ? -8.203 -6.348 -21 1 95.12 79 SER B CA 1
ATOM 1942 C C . SER B 1 79 ? -9.43 -5.758 -21.688 1 95.12 79 SER B C 1
ATOM 1944 O O . SER B 1 79 ? -10.539 -6.285 -21.547 1 95.12 79 SER B O 1
ATOM 1946 N N . ASN B 1 80 ? -9.141 -4.668 -22.375 1 90.94 80 ASN B N 1
ATOM 1947 C CA . ASN B 1 80 ? -10.203 -4.043 -23.156 1 90.94 80 ASN B CA 1
ATOM 1948 C C . ASN B 1 80 ? -9.883 -4.051 -24.641 1 90.94 80 ASN B C 1
ATOM 1950 O O . ASN B 1 80 ? -8.719 -3.967 -25.031 1 90.94 80 ASN B O 1
ATOM 1954 N N . THR B 1 81 ? -10.883 -4.16 -25.422 1 85.44 81 THR B N 1
ATOM 1955 C CA . THR B 1 81 ? -10.711 -4.266 -26.875 1 85.44 81 THR B CA 1
ATOM 1956 C C . THR B 1 81 ? -10.523 -2.885 -27.484 1 85.44 81 THR B C 1
ATOM 1958 O O . THR B 1 81 ? -9.641 -2.689 -28.328 1 85.44 81 THR B O 1
ATOM 1961 N N . ILE B 1 82 ? -11.234 -1.91 -27.125 1 84.88 82 ILE B N 1
ATOM 1962 C CA . ILE B 1 82 ? -11.266 -0.616 -27.797 1 84.88 82 ILE B CA 1
ATOM 1963 C C . ILE B 1 82 ? -10.438 0.396 -27 1 84.88 82 ILE B C 1
ATOM 1965 O O . ILE B 1 82 ? -9.664 1.162 -27.578 1 84.88 82 ILE B O 1
ATOM 1969 N N . SER B 1 83 ? -10.57 0.373 -25.719 1 85.56 83 SER B N 1
ATOM 1970 C CA . SER B 1 83 ? -9.875 1.344 -24.891 1 85.56 83 SER B CA 1
ATOM 1971 C C . SER B 1 83 ? -8.648 0.723 -24.219 1 85.56 83 SER B C 1
ATOM 1973 O O . SER B 1 83 ? -8.359 -0.46 -24.422 1 85.56 83 SER B O 1
ATOM 1975 N N . ASN B 1 84 ? -7.883 1.596 -23.578 1 90.19 84 ASN B N 1
ATOM 1976 C CA . ASN B 1 84 ? -6.762 1.097 -22.797 1 90.19 84 ASN B CA 1
ATOM 1977 C C . ASN B 1 84 ? -7.227 0.125 -21.703 1 90.19 84 ASN B C 1
ATOM 1979 O O . ASN B 1 84 ? -8.359 0.214 -21.234 1 90.19 84 ASN B O 1
ATOM 1983 N N . ASP B 1 85 ? -6.379 -0.756 -21.375 1 93.31 85 ASP B N 1
ATOM 1984 C CA . ASP B 1 85 ? -6.68 -1.696 -20.297 1 93.31 85 ASP B CA 1
ATOM 1985 C C . ASP B 1 85 ? -6.895 -0.968 -18.969 1 93.31 85 ASP B C 1
ATOM 1987 O O . ASP B 1 85 ? -6.305 0.09 -18.734 1 93.31 85 ASP B O 1
ATOM 1991 N N . ASP B 1 86 ? -7.777 -1.559 -18.188 1 91.19 86 ASP B N 1
ATOM 1992 C CA . ASP B 1 86 ? -8.078 -0.965 -16.891 1 91.19 86 ASP B CA 1
ATOM 1993 C C . ASP B 1 86 ? -7.277 -1.644 -15.773 1 91.19 86 ASP B C 1
ATOM 1995 O O . ASP B 1 86 ? -7.191 -2.873 -15.727 1 91.19 86 ASP B O 1
ATOM 1999 N N . PHE B 1 87 ? -6.723 -0.792 -14.938 1 92.5 87 PHE B N 1
ATOM 2000 C CA . PHE B 1 87 ? -6.02 -1.289 -13.766 1 92.5 87 PHE B CA 1
ATOM 2001 C C . PHE B 1 87 ? -6.996 -1.885 -12.758 1 92.5 87 PHE B C 1
ATOM 2003 O O . PHE B 1 87 ? -8 -1.261 -12.422 1 92.5 87 PHE B O 1
ATOM 2010 N N . ILE B 1 88 ? -6.66 -3.078 -12.297 1 92.38 88 ILE B N 1
ATOM 2011 C CA . ILE B 1 88 ? -7.508 -3.711 -11.297 1 92.38 88 ILE B CA 1
ATOM 2012 C C . ILE B 1 88 ? -6.824 -3.658 -9.93 1 92.38 88 ILE B C 1
ATOM 2014 O O . ILE B 1 88 ? -7.426 -3.24 -8.938 1 92.38 88 ILE B O 1
ATOM 2018 N N . GLY B 1 89 ? -5.602 -4.141 -9.891 1 92.81 89 GLY B N 1
ATOM 2019 C CA . GLY B 1 89 ? -4.867 -4.18 -8.633 1 92.81 89 GLY B CA 1
ATOM 2020 C C . GLY B 1 89 ? -3.416 -4.586 -8.797 1 92.81 89 GLY B C 1
ATOM 2021 O O . GLY B 1 89 ? -3.027 -5.098 -9.852 1 92.81 89 GLY B O 1
ATOM 2022 N N . SER B 1 90 ? -2.689 -4.305 -7.746 1 93.44 90 SER B N 1
ATOM 2023 C CA . SER B 1 90 ? -1.285 -4.695 -7.746 1 93.44 90 SER B CA 1
ATOM 2024 C C . SER B 1 90 ? -0.856 -5.219 -6.375 1 93.44 90 SER B C 1
ATOM 2026 O O . SER B 1 90 ? -1.547 -5 -5.379 1 93.44 90 SER B O 1
ATOM 2028 N N . GLY B 1 91 ? 0.262 -5.98 -6.395 1 92.5 91 GLY B N 1
ATOM 2029 C CA . GLY B 1 91 ? 0.804 -6.523 -5.16 1 92.5 91 GLY B CA 1
ATOM 2030 C C . GLY B 1 91 ? 2.291 -6.812 -5.238 1 92.5 91 GLY B C 1
ATOM 2031 O O . GLY B 1 91 ? 2.85 -6.934 -6.328 1 92.5 91 GLY B O 1
ATOM 2032 N N . LYS B 1 92 ? 2.848 -6.836 -4.043 1 93.38 92 LYS B N 1
ATOM 2033 C CA . LYS B 1 92 ? 4.242 -7.246 -3.895 1 93.38 92 LYS B CA 1
ATOM 2034 C C . LYS B 1 92 ? 4.344 -8.602 -3.205 1 93.38 92 LYS B C 1
ATOM 2036 O O . LYS B 1 92 ? 3.795 -8.797 -2.117 1 93.38 92 LYS B O 1
ATOM 2041 N N . VAL B 1 93 ? 5.066 -9.422 -3.861 1 96.5 93 VAL B N 1
ATOM 2042 C CA . VAL B 1 93 ? 5.215 -10.781 -3.354 1 96.5 93 VAL B CA 1
ATOM 2043 C C . VAL B 1 93 ? 6.609 -10.961 -2.754 1 96.5 93 VAL B C 1
ATOM 2045 O O . VAL B 1 93 ? 7.617 -10.773 -3.439 1 96.5 93 VAL B O 1
ATOM 2048 N N . GLN B 1 94 ? 6.629 -11.375 -1.519 1 95.12 94 GLN B N 1
ATOM 2049 C CA . GLN B 1 94 ? 7.898 -11.625 -0.845 1 95.12 94 GLN B CA 1
ATOM 2050 C C . GLN B 1 94 ? 8.43 -13.016 -1.161 1 95.12 94 GLN B C 1
ATOM 2052 O O . GLN B 1 94 ? 7.688 -14 -1.086 1 95.12 94 GLN B O 1
ATOM 2057 N N . LEU B 1 95 ? 9.719 -13.023 -1.357 1 96 95 LEU B N 1
ATOM 2058 C CA . LEU B 1 95 ? 10.281 -14.281 -1.839 1 96 95 LEU B CA 1
ATOM 2059 C C . LEU B 1 95 ? 11.008 -15.016 -0.716 1 96 95 LEU B C 1
ATOM 2061 O O . LEU B 1 95 ? 11.555 -16.094 -0.929 1 96 95 LEU B O 1
ATOM 2065 N N . ASN B 1 96 ? 11.023 -14.508 0.458 1 92.25 96 ASN B N 1
ATOM 2066 C CA . ASN B 1 96 ? 11.805 -15.078 1.556 1 92.25 96 ASN B CA 1
ATOM 2067 C C . ASN B 1 96 ? 11.484 -16.547 1.764 1 92.25 96 ASN B C 1
ATOM 2069 O O . ASN B 1 96 ? 12.391 -17.375 1.868 1 92.25 96 ASN B O 1
ATOM 2073 N N . LYS B 1 97 ? 10.258 -16.953 1.799 1 92.62 97 LYS B N 1
ATOM 2074 C CA . LYS B 1 97 ? 9.844 -18.312 2.076 1 92.62 97 LYS B CA 1
ATOM 2075 C C . LYS B 1 97 ? 10.32 -19.266 0.983 1 92.62 97 LYS B C 1
ATOM 2077 O O . LYS B 1 97 ? 10.883 -20.328 1.273 1 92.62 97 LYS B O 1
ATOM 2082 N N . VAL B 1 98 ? 10.156 -18.859 -0.234 1 93.56 98 VAL B N 1
ATOM 2083 C CA . VAL B 1 98 ? 10.523 -19.75 -1.331 1 93.56 98 VAL B CA 1
ATOM 2084 C C . VAL B 1 98 ? 12.039 -19.859 -1.422 1 93.56 98 VAL B C 1
ATOM 2086 O O . VAL B 1 98 ? 12.57 -20.891 -1.827 1 93.56 98 VAL B O 1
ATOM 2089 N N . LEU B 1 99 ? 12.703 -18.828 -1.006 1 90.06 99 LEU B N 1
ATOM 2090 C CA . LEU B 1 99 ? 14.164 -18.844 -1.069 1 90.06 99 LEU B CA 1
ATOM 2091 C C . LEU B 1 99 ? 14.742 -19.672 0.07 1 90.06 99 LEU B C 1
ATOM 2093 O O . LEU B 1 99 ? 15.828 -20.25 -0.067 1 90.06 99 LEU B O 1
ATOM 2097 N N . THR B 1 100 ? 14.047 -19.812 1.142 1 88 100 THR B N 1
ATOM 2098 C CA . THR B 1 100 ? 14.547 -20.547 2.301 1 88 100 THR B CA 1
ATOM 2099 C C . THR B 1 100 ? 13.992 -21.969 2.326 1 88 100 THR B C 1
ATOM 2101 O O . THR B 1 100 ? 14.711 -22.922 2.656 1 88 100 THR B O 1
ATOM 2104 N N . GLN B 1 101 ? 12.773 -22.172 1.893 1 87.88 101 GLN B N 1
ATOM 2105 C CA . GLN B 1 101 ? 12.109 -23.469 2.016 1 87.88 101 GLN B CA 1
ATOM 2106 C C . GLN B 1 101 ? 11.992 -24.156 0.659 1 87.88 101 GLN B C 1
ATOM 2108 O O . GLN B 1 101 ? 11.695 -25.344 0.587 1 87.88 101 GLN B O 1
ATOM 2113 N N . GLY B 1 102 ? 12.211 -23.406 -0.373 1 90.31 102 GLY B N 1
ATOM 2114 C CA . GLY B 1 102 ? 12.211 -24 -1.702 1 90.31 102 GLY B CA 1
ATOM 2115 C C . GLY B 1 102 ? 10.844 -23.969 -2.363 1 90.31 102 GLY B C 1
ATOM 2116 O O . GLY B 1 102 ? 10.727 -24.203 -3.564 1 90.31 102 GLY B O 1
ATOM 2117 N N . TYR B 1 103 ? 9.812 -23.75 -1.495 1 92.06 103 TYR B N 1
ATOM 2118 C CA . TYR B 1 103 ? 8.453 -23.75 -2.016 1 92.06 103 TYR B CA 1
ATOM 2119 C C . TYR B 1 103 ? 7.57 -22.766 -1.264 1 92.06 103 TYR B C 1
ATOM 2121 O O . TYR B 1 103 ? 7.746 -22.562 -0.061 1 92.06 103 TYR B O 1
ATOM 2129 N N . ASP B 1 104 ? 6.68 -22.109 -2.043 1 94.38 104 ASP B N 1
ATOM 2130 C CA . ASP B 1 104 ? 5.727 -21.172 -1.451 1 94.38 104 ASP B CA 1
ATOM 2131 C C . ASP B 1 104 ? 4.438 -21.109 -2.266 1 94.38 104 ASP B C 1
ATOM 2133 O O . ASP B 1 104 ? 4.457 -20.734 -3.441 1 94.38 104 ASP B O 1
ATOM 2137 N N . ASP B 1 105 ? 3.27 -21.469 -1.708 1 94.56 105 ASP B N 1
ATOM 2138 C CA . ASP B 1 105 ? 1.973 -21.391 -2.375 1 94.56 105 ASP B CA 1
ATOM 2139 C C . ASP B 1 105 ? 1.025 -20.453 -1.632 1 94.56 105 ASP B C 1
ATOM 2141 O O . ASP B 1 105 ? -0.193 -20.641 -1.661 1 94.56 105 ASP B O 1
ATOM 2145 N N . SER B 1 106 ? 1.488 -19.469 -1.086 1 92.44 106 SER B N 1
ATOM 2146 C CA . SER B 1 106 ? 0.708 -18.516 -0.299 1 92.44 106 SER B CA 1
ATOM 2147 C C . SER B 1 106 ? -0.136 -17.609 -1.195 1 92.44 106 SER B C 1
ATOM 2149 O O . SER B 1 106 ? 0.174 -17.438 -2.375 1 92.44 106 SER B O 1
ATOM 2151 N N . SER B 1 107 ? -1.199 -17.141 -0.614 1 94.25 107 SER B N 1
ATOM 2152 C CA . SER B 1 107 ? -1.993 -16.078 -1.233 1 94.25 107 SER B CA 1
ATOM 2153 C C . SER B 1 107 ? -1.458 -14.695 -0.866 1 94.25 107 SER B C 1
ATOM 2155 O O . SER B 1 107 ? -1.016 -14.477 0.263 1 94.25 107 SER B O 1
ATOM 2157 N N . TRP B 1 108 ? -1.492 -13.891 -1.884 1 94.38 108 TRP B N 1
ATOM 2158 C CA . TRP B 1 108 ? -0.963 -12.547 -1.66 1 94.38 108 TRP B CA 1
ATOM 2159 C C . TRP B 1 108 ? -2.041 -11.492 -1.888 1 94.38 108 TRP B C 1
ATOM 2161 O O . TRP B 1 108 ? -2.82 -11.586 -2.838 1 94.38 108 TRP B O 1
ATOM 2171 N N . PRO B 1 109 ? -2.115 -10.508 -1.055 1 93.25 109 PRO B N 1
ATOM 2172 C CA . PRO B 1 109 ? -3.115 -9.445 -1.2 1 93.25 109 PRO B CA 1
ATOM 2173 C C . PRO B 1 109 ? -2.824 -8.516 -2.377 1 93.25 109 PRO B C 1
ATOM 2175 O O . PRO B 1 109 ? -1.658 -8.25 -2.682 1 93.25 109 PRO B O 1
ATOM 2178 N N . LEU B 1 110 ? -3.922 -8.125 -2.99 1 92.38 110 LEU B N 1
ATOM 2179 C CA . LEU B 1 110 ? -3.844 -7.121 -4.047 1 92.38 110 LEU B CA 1
ATOM 2180 C C . LEU B 1 110 ? -4.371 -5.777 -3.557 1 92.38 110 LEU B C 1
ATOM 2182 O O . LEU B 1 110 ? -5.391 -5.719 -2.863 1 92.38 110 LEU B O 1
ATOM 2186 N N . GLN B 1 111 ? -3.596 -4.828 -3.916 1 87.88 111 GLN B N 1
ATOM 2187 C CA . GLN B 1 111 ? -4.008 -3.475 -3.562 1 87.88 111 GLN B CA 1
ATOM 2188 C C . GLN B 1 111 ? -4.586 -2.744 -4.77 1 87.88 111 GLN B C 1
ATOM 2190 O O . GLN B 1 111 ? -4.113 -2.92 -5.895 1 87.88 111 GLN B O 1
ATOM 2195 N N . THR B 1 112 ? -5.672 -2.02 -4.527 1 83.38 112 THR B N 1
ATOM 2196 C CA . THR B 1 112 ? -6.277 -1.223 -5.59 1 83.38 112 THR B CA 1
ATOM 2197 C C . THR B 1 112 ? -6.246 0.262 -5.238 1 83.38 112 THR B C 1
ATOM 2199 O O . THR B 1 112 ? -6.09 0.625 -4.07 1 83.38 112 THR B O 1
ATOM 2202 N N . LYS B 1 113 ? -6.23 0.995 -6.336 1 74.75 113 LYS B N 1
ATOM 2203 C CA . LYS B 1 113 ? -6.352 2.436 -6.125 1 74.75 113 LYS B CA 1
ATOM 2204 C C . LYS B 1 113 ? -7.754 2.807 -5.656 1 74.75 113 LYS B C 1
ATOM 2206 O O . LYS B 1 113 ? -8.75 2.387 -6.254 1 74.75 113 LYS B O 1
ATOM 2211 N N . THR B 1 114 ? -7.957 3.314 -4.504 1 75.38 114 THR B N 1
ATOM 2212 C CA . THR B 1 114 ? -9.273 3.631 -3.963 1 75.38 114 THR B CA 1
ATOM 2213 C C . THR B 1 114 ? -9.625 5.094 -4.215 1 75.38 114 THR B C 1
ATOM 2215 O O . THR B 1 114 ? -10.797 5.469 -4.203 1 75.38 114 THR B O 1
ATOM 2218 N N . GLY B 1 115 ? -8.742 5.965 -4.656 1 78.19 115 GLY B N 1
ATOM 2219 C CA . GLY B 1 115 ? -9.008 7.387 -4.801 1 78.19 115 GLY B CA 1
ATOM 2220 C C . GLY B 1 115 ? -9.273 8.086 -3.48 1 78.19 115 GLY B C 1
ATOM 2221 O O . GLY B 1 115 ? -9.734 9.227 -3.457 1 78.19 115 GLY B O 1
ATOM 2222 N N . ARG B 1 116 ? -9.094 7.418 -2.453 1 86.69 116 ARG B N 1
ATOM 2223 C CA . ARG B 1 116 ? -9.281 7.992 -1.125 1 86.69 116 ARG B CA 1
ATOM 2224 C C . ARG B 1 116 ? -8.031 8.734 -0.667 1 86.69 116 ARG B C 1
ATOM 2226 O O . ARG B 1 116 ? -6.91 8.273 -0.903 1 86.69 116 ARG B O 1
ATOM 2233 N N . TYR B 1 117 ? -8.336 9.945 -0.084 1 92.69 117 TYR B N 1
ATOM 2234 C CA . TYR B 1 117 ? -7.191 10.766 0.3 1 92.69 117 TYR B CA 1
ATOM 2235 C C . TYR B 1 117 ? -7.402 11.391 1.675 1 92.69 117 TYR B C 1
ATOM 2237 O O . TYR B 1 117 ? -8.539 11.562 2.115 1 92.69 117 TYR B O 1
ATOM 2245 N N . ILE B 1 118 ? -6.297 11.656 2.271 1 94.94 118 ILE B N 1
ATOM 2246 C CA . ILE B 1 118 ? -6.277 12.484 3.469 1 94.94 118 ILE B CA 1
ATOM 2247 C C . ILE B 1 118 ? -5.516 13.781 3.188 1 94.94 118 ILE B C 1
ATOM 2249 O O . ILE B 1 118 ? -4.5 13.773 2.488 1 94.94 118 ILE B O 1
ATOM 2253 N N . LEU B 1 119 ? -6.098 14.82 3.654 1 94.69 119 LEU B N 1
ATOM 2254 C CA . LEU B 1 119 ? -5.477 16.141 3.533 1 94.69 119 LEU B CA 1
ATOM 2255 C C . LEU B 1 119 ? -4.746 16.516 4.82 1 94.69 119 LEU B C 1
ATOM 2257 O O . LEU B 1 119 ? -5.359 16.594 5.887 1 94.69 119 LEU B O 1
ATOM 2261 N N . LEU B 1 120 ? -3.441 16.656 4.652 1 95.75 120 LEU B N 1
ATOM 2262 C CA . LEU B 1 120 ? -2.617 17.047 5.789 1 95.75 120 LEU B CA 1
ATOM 2263 C C . LEU B 1 120 ? -1.903 18.375 5.512 1 95.75 120 LEU B C 1
ATOM 2265 O O . LEU B 1 120 ? -1.561 18.672 4.363 1 95.75 120 LEU B O 1
ATOM 2269 N N . GLN B 1 121 ? -1.835 19.156 6.527 1 95.81 121 GLN B N 1
ATOM 2270 C CA . GLN B 1 121 ? -0.955 20.312 6.523 1 95.81 121 GLN B CA 1
ATOM 2271 C C . GLN B 1 121 ? 0.166 20.172 7.547 1 95.81 121 GLN B C 1
ATOM 2273 O O . GLN B 1 121 ? -0.095 20.031 8.742 1 95.81 121 GLN B O 1
ATOM 2278 N N . MET B 1 122 ? 1.42 20.188 6.992 1 96.25 122 MET B N 1
ATOM 2279 C CA . MET B 1 122 ? 2.562 19.953 7.875 1 96.25 122 MET B CA 1
ATOM 2280 C C . MET B 1 122 ? 3.521 21.141 7.832 1 96.25 122 MET B C 1
ATOM 2282 O O . MET B 1 122 ? 3.766 21.719 6.77 1 96.25 122 MET B O 1
ATOM 2286 N N . GLN B 1 123 ? 4.031 21.453 8.992 1 93.81 123 GLN B N 1
ATOM 2287 C CA . GLN B 1 123 ? 4.98 22.547 9.102 1 93.81 123 GLN B CA 1
ATOM 2288 C C . GLN B 1 123 ? 6.137 22.188 10.023 1 93.81 123 GLN B C 1
ATOM 2290 O O . GLN B 1 123 ? 5.926 21.641 11.109 1 93.81 123 GLN B O 1
ATOM 2295 N N . ASN B 1 124 ? 7.297 22.344 9.516 1 90.56 124 ASN B N 1
ATOM 2296 C CA . ASN B 1 124 ? 8.5 22.281 10.344 1 90.56 124 ASN B CA 1
ATOM 2297 C C . ASN B 1 124 ? 8.781 23.625 11.016 1 90.56 124 ASN B C 1
ATOM 2299 O O . ASN B 1 124 ? 9.266 24.562 10.375 1 90.56 124 ASN B O 1
ATOM 2303 N N . LEU B 1 125 ? 8.617 23.781 12.258 1 83.75 125 LEU B N 1
ATOM 2304 C CA . LEU B 1 125 ? 8.578 25.047 12.969 1 83.75 125 LEU B CA 1
ATOM 2305 C C . LEU B 1 125 ? 9.953 25.703 12.992 1 83.75 125 LEU B C 1
ATOM 2307 O O . LEU B 1 125 ? 10.078 26.906 12.781 1 83.75 125 LEU B O 1
ATOM 2311 N N . LYS B 1 126 ? 11.008 24.969 13.266 1 80.19 126 LYS B N 1
ATOM 2312 C CA . LYS B 1 126 ? 12.336 25.578 13.336 1 80.19 126 L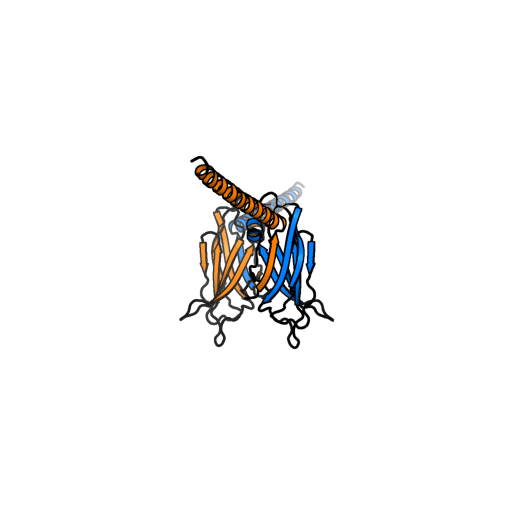YS B CA 1
ATOM 2313 C C . LYS B 1 126 ? 12.789 26.062 11.961 1 80.19 126 LYS B C 1
ATOM 2315 O O . LYS B 1 126 ? 13.328 27.156 11.828 1 80.19 126 LYS B O 1
ATOM 2320 N N . LEU B 1 127 ? 12.523 25.344 11.016 1 78.19 127 LEU B N 1
ATOM 2321 C CA . LEU B 1 127 ? 12.922 25.734 9.672 1 78.19 127 LEU B CA 1
ATOM 2322 C C . LEU B 1 127 ? 12.18 26.984 9.219 1 78.19 127 LEU B C 1
ATOM 2324 O O . LEU B 1 127 ? 12.773 27.875 8.602 1 78.19 127 LEU B O 1
ATOM 2328 N N . LEU B 1 128 ? 10.977 27.016 9.633 1 75.06 128 LEU B N 1
ATOM 2329 C CA . LEU B 1 128 ? 10.18 28.188 9.266 1 75.06 128 LEU B CA 1
ATOM 2330 C C . LEU B 1 128 ? 10.656 29.422 10 1 75.06 128 LEU B C 1
ATOM 2332 O O . LEU B 1 128 ? 10.734 30.5 9.422 1 75.06 128 LEU B O 1
ATOM 2336 N N . LYS B 1 129 ? 11.094 29.281 11.141 1 79.88 129 LYS B N 1
ATOM 2337 C CA . LYS B 1 129 ? 11.609 30.391 11.922 1 79.88 129 LYS B CA 1
ATOM 2338 C C . LYS B 1 129 ? 12.961 30.859 11.383 1 79.88 129 LYS B C 1
ATOM 2340 O O . LYS B 1 129 ? 13.219 32.062 11.289 1 79.88 129 LYS B O 1
ATOM 2345 N N . ASN B 1 130 ? 13.734 29.969 11 1 78.75 130 ASN B N 1
ATOM 2346 C CA . ASN B 1 130 ? 15.031 30.328 10.438 1 78.75 130 ASN B CA 1
ATOM 2347 C C . ASN B 1 130 ? 14.875 31.125 9.141 1 78.75 130 ASN B C 1
ATOM 2349 O O . ASN B 1 130 ? 15.578 32.094 8.922 1 78.75 130 ASN B O 1
ATOM 2353 N N . TYR B 1 131 ? 13.922 30.734 8.453 1 75.81 131 TYR B N 1
ATOM 2354 C CA . TYR B 1 131 ? 13.688 31.438 7.207 1 75.81 131 TYR B CA 1
ATOM 2355 C C . TYR B 1 131 ? 13.125 32.844 7.469 1 75.81 131 TYR B C 1
ATOM 2357 O O . TYR B 1 131 ? 13.5 33.812 6.805 1 75.81 131 TYR B O 1
ATOM 2365 N N . LEU B 1 132 ? 12.328 32.906 8.383 1 79.56 132 LEU B N 1
ATOM 2366 C CA . LEU B 1 132 ? 11.758 34.219 8.742 1 79.56 132 LEU B CA 1
ATOM 2367 C C . LEU B 1 132 ? 12.836 35.156 9.258 1 79.56 132 LEU B C 1
ATOM 2369 O O . LEU B 1 132 ? 12.875 36.312 8.875 1 79.56 132 LEU B O 1
ATOM 2373 N N . LEU B 1 133 ? 13.688 34.625 10.008 1 82.12 133 LEU B N 1
ATOM 2374 C CA . LEU B 1 133 ? 14.781 35.438 10.539 1 82.12 133 LEU B CA 1
ATOM 2375 C C . LEU B 1 133 ? 15.727 35.875 9.43 1 82.12 133 LEU B C 1
ATOM 2377 O O . LEU B 1 133 ? 16.172 37.031 9.391 1 82.12 133 LEU B O 1
ATOM 2381 N N . LEU B 1 134 ? 15.953 34.938 8.594 1 82.19 134 LEU B N 1
ATOM 2382 C CA . LEU B 1 134 ? 16.812 35.25 7.449 1 82.19 134 LEU B CA 1
ATOM 2383 C C . LEU B 1 134 ? 16.172 36.344 6.574 1 82.19 134 LEU B C 1
ATOM 2385 O O . LEU B 1 134 ? 16.859 37.25 6.133 1 82.19 134 LEU B O 1
ATOM 2389 N N . PHE B 1 135 ? 14.93 36.219 6.438 1 80.75 135 PHE B N 1
ATOM 2390 C CA . PHE B 1 135 ? 14.203 37.188 5.613 1 80.75 135 PHE B CA 1
ATOM 2391 C C . PHE B 1 135 ? 14.211 38.562 6.262 1 80.75 135 PHE B C 1
ATOM 2393 O O . PHE B 1 135 ? 14.406 39.562 5.586 1 80.75 135 PHE B O 1
ATOM 2400 N N . ILE B 1 136 ? 14.125 38.562 7.555 1 84.31 136 ILE B N 1
ATOM 2401 C CA . ILE B 1 136 ? 14.125 39.812 8.312 1 84.31 136 ILE B CA 1
ATOM 2402 C C . ILE B 1 136 ? 15.508 40.438 8.258 1 84.31 136 ILE B C 1
ATOM 2404 O O . ILE B 1 136 ? 15.625 41.656 8.055 1 84.31 136 ILE B O 1
ATOM 2408 N N . TYR B 1 137 ? 16.5 39.625 8.352 1 83.19 137 TYR B N 1
ATOM 2409 C CA . TYR B 1 137 ? 17.859 40.125 8.258 1 83.19 137 TYR B CA 1
ATOM 2410 C C . TYR B 1 137 ? 18.141 40.719 6.883 1 83.19 137 TYR B C 1
ATOM 2412 O O . TYR B 1 137 ? 18.734 41.781 6.766 1 83.19 137 TYR B O 1
ATOM 2420 N N . LEU B 1 138 ? 17.672 40.031 5.883 1 83.31 138 LEU B N 1
ATOM 2421 C CA . LEU B 1 138 ? 17.891 40.5 4.52 1 83.31 138 LEU B CA 1
ATOM 2422 C C . LEU B 1 138 ? 17.109 41.781 4.258 1 83.31 138 LEU B C 1
ATOM 2424 O O . LEU B 1 138 ? 17.609 42.719 3.615 1 83.31 138 LEU B O 1
ATOM 2428 N N . PHE B 1 139 ? 15.922 41.906 4.812 1 82.19 139 PHE B N 1
ATOM 2429 C CA . PHE B 1 139 ? 15.086 43.062 4.691 1 82.19 139 PHE B CA 1
ATOM 2430 C C . PHE B 1 139 ? 15.734 44.281 5.367 1 82.19 139 PHE B C 1
ATOM 2432 O O . PHE B 1 139 ? 15.789 45.375 4.793 1 82.19 139 PHE B O 1
ATOM 2439 N N . PHE B 1 140 ? 16.328 44.094 6.512 1 82.94 140 PHE B N 1
ATOM 2440 C CA . PHE B 1 140 ? 17 45.156 7.246 1 82.94 140 PHE B CA 1
ATOM 2441 C C . PHE B 1 140 ? 18.297 45.562 6.547 1 82.94 140 PHE B C 1
ATOM 2443 O O . PHE B 1 140 ? 18.625 46.75 6.492 1 82.94 140 PHE B O 1
ATOM 2450 N N . PHE B 1 141 ? 18.938 44.594 6.016 1 80.12 141 PHE B N 1
ATOM 2451 C CA . PHE B 1 141 ? 20.188 44.875 5.312 1 80.12 141 PHE B CA 1
ATOM 2452 C C . PHE B 1 141 ? 19.938 45.719 4.066 1 80.12 141 PHE B C 1
ATOM 2454 O O . PHE B 1 141 ? 20.672 46.688 3.809 1 80.12 141 PHE B O 1
ATOM 2461 N N . PHE B 1 142 ? 18.875 45.438 3.316 1 79.88 142 PHE B N 1
ATOM 2462 C CA . PHE B 1 142 ? 18.562 46.156 2.088 1 79.88 142 PHE B CA 1
ATOM 2463 C C . PHE B 1 142 ? 17.984 47.531 2.396 1 79.88 142 PHE B C 1
ATOM 2465 O O . PHE B 1 142 ? 18.219 48.5 1.659 1 79.88 142 PHE B O 1
ATOM 2472 N N . HIS B 1 143 ? 17.312 47.656 3.439 1 77.62 143 HIS B N 1
ATOM 2473 C CA . HIS B 1 143 ? 16.719 48.938 3.809 1 77.62 143 HIS B CA 1
ATOM 2474 C C . HIS B 1 143 ? 17.766 49.844 4.449 1 77.62 143 HIS B C 1
ATOM 2476 O O . HIS B 1 143 ? 17.688 51.062 4.312 1 77.62 143 HIS B O 1
ATOM 2482 N N . SER B 1 144 ? 18.656 49.281 5.18 1 66.94 144 SER B N 1
ATOM 2483 C CA . SER B 1 144 ? 19.734 50.094 5.77 1 66.94 144 SER B CA 1
ATOM 2484 C C . SER B 1 144 ? 20.703 50.594 4.695 1 66.94 144 SER B C 1
ATOM 2486 O O . SER B 1 144 ? 21.25 51.688 4.816 1 66.94 144 SER B O 1
ATOM 2488 N N . ARG B 1 145 ? 20.906 49.875 3.66 1 65 145 ARG B N 1
ATOM 2489 C CA . ARG B 1 145 ? 21.781 50.344 2.588 1 65 145 ARG B CA 1
ATOM 2490 C C . ARG B 1 145 ? 21.109 51.406 1.749 1 65 145 ARG B C 1
ATOM 2492 O O . ARG B 1 145 ? 21.781 52.25 1.154 1 65 145 ARG B O 1
ATOM 2499 N N . GLU B 1 146 ? 19.875 51.312 1.598 1 61.31 146 GLU B N 1
ATOM 2500 C CA . GLU B 1 146 ? 19.203 52.406 0.873 1 61.31 146 GLU B CA 1
ATOM 2501 C C . GLU B 1 146 ? 19.297 53.719 1.631 1 61.31 146 GLU B C 1
ATOM 2503 O O . GLU B 1 146 ? 19.422 54.781 1.021 1 61.31 146 GLU B O 1
ATOM 2508 N N . CYS B 1 147 ? 19.406 53.719 2.924 1 54.84 147 CYS B N 1
ATOM 2509 C CA . CYS B 1 147 ? 19.516 54.969 3.67 1 54.84 147 CYS B CA 1
ATOM 2510 C C . CYS B 1 147 ? 20.922 55.531 3.562 1 54.84 147 CYS B C 1
ATOM 2512 O O . CYS B 1 147 ? 21.094 56.75 3.574 1 54.84 147 CYS B O 1
ATOM 2514 N N . LEU B 1 148 ? 21.938 54.781 3.348 1 56.78 148 LEU B N 1
ATOM 2515 C CA . LEU B 1 148 ? 23.297 55.344 3.244 1 56.78 148 LEU B CA 1
ATOM 2516 C C . LEU B 1 148 ? 23.531 55.938 1.867 1 56.78 148 LEU B C 1
ATOM 2518 O O . LEU B 1 148 ? 24.266 56.906 1.736 1 56.78 148 LEU B O 1
ATOM 2522 N N . VAL B 1 149 ? 22.922 55.5 0.86 1 55.75 149 VAL B N 1
ATOM 2523 C CA . VAL B 1 149 ? 23.156 56.031 -0.477 1 55.75 149 VAL B CA 1
ATOM 2524 C C . VAL B 1 149 ? 22.516 57.406 -0.607 1 55.75 149 VAL B C 1
ATOM 2526 O O . VAL B 1 149 ? 23.047 58.281 -1.271 1 55.75 149 VAL B O 1
ATOM 2529 N N . VAL B 1 150 ? 21.5 57.656 0.157 1 53 150 VAL B N 1
ATOM 2530 C CA . VAL B 1 150 ? 20.812 58.938 0.013 1 53 150 VAL B CA 1
ATOM 2531 C C . VAL B 1 150 ? 21.609 60.031 0.721 1 53 150 VAL B C 1
ATOM 2533 O O . VAL B 1 150 ? 21.609 61.188 0.282 1 53 150 VAL B O 1
ATOM 2536 N N . GLU B 1 151 ? 22.328 59.656 1.701 1 54.19 151 GLU B N 1
ATOM 2537 C CA . GLU B 1 151 ? 23.062 60.688 2.42 1 54.19 151 GLU B CA 1
ATOM 2538 C C . GLU B 1 151 ? 24.297 61.125 1.632 1 54.19 151 GLU B C 1
ATOM 2540 O O . GLU B 1 151 ? 24.656 62.312 1.667 1 54.19 151 GLU B O 1
ATOM 2545 N N . THR B 1 152 ? 24.844 60.312 0.885 1 55.31 152 THR B N 1
ATOM 2546 C CA . THR B 1 152 ? 26.047 60.719 0.171 1 55.31 152 THR B CA 1
ATOM 2547 C C . THR B 1 152 ? 25.703 61.688 -0.96 1 55.31 152 THR B C 1
ATOM 2549 O O . THR B 1 152 ? 26.531 62.531 -1.331 1 55.31 152 THR B O 1
ATOM 2552 N N . VAL B 1 153 ? 24.531 61.656 -1.508 1 52.06 153 VAL B N 1
ATOM 2553 C CA . VAL B 1 153 ? 24.203 62.562 -2.613 1 52.06 153 VAL B CA 1
ATOM 2554 C C . VAL B 1 153 ? 23.844 63.938 -2.072 1 52.06 153 VAL B C 1
ATOM 2556 O O . VAL B 1 153 ? 24.078 64.938 -2.727 1 52.06 153 VAL B O 1
ATOM 2559 N N . ARG B 1 154 ? 23.406 64.125 -0.879 1 48.88 154 ARG B N 1
ATOM 2560 C CA . ARG B 1 154 ? 22.984 65.438 -0.391 1 48.88 154 ARG B CA 1
ATOM 2561 C C . ARG B 1 154 ? 24.188 66.25 0.082 1 48.88 154 ARG B C 1
ATOM 2563 O O . ARG B 1 154 ? 24.125 67.5 0.13 1 48.88 154 ARG B O 1
ATOM 2570 N N . LYS B 1 155 ? 25.219 65.625 0.458 1 51.28 155 LYS B N 1
ATOM 2571 C CA . LYS B 1 155 ? 26.328 66.5 0.924 1 51.28 155 LYS B CA 1
ATOM 2572 C C . LYS B 1 155 ? 27.016 67.188 -0.241 1 51.28 155 LYS B C 1
ATOM 2574 O O . LYS B 1 155 ? 27.812 68.125 -0.037 1 51.28 155 LYS B O 1
ATOM 2579 N N . ARG B 1 156 ? 26.891 66.625 -1.396 1 49.62 156 ARG B N 1
ATOM 2580 C CA . ARG B 1 156 ? 27.703 67.312 -2.422 1 49.62 156 ARG B CA 1
ATOM 2581 C C . ARG B 1 156 ? 27.109 68.625 -2.818 1 49.62 156 ARG B C 1
ATOM 2583 O O . ARG B 1 156 ? 27.734 69.375 -3.57 1 49.62 156 ARG B O 1
ATOM 2590 N N . LYS B 1 157 ? 25.891 68.812 -2.557 1 46.81 157 LYS B N 1
ATOM 2591 C CA . LYS B 1 157 ? 25.344 70.062 -3.076 1 46.81 157 LYS B CA 1
ATOM 2592 C C . LYS B 1 157 ? 25.766 71.25 -2.201 1 46.81 157 LYS B C 1
ATOM 2594 O O . LYS B 1 157 ? 25.703 72.438 -2.637 1 46.81 157 LYS B O 1
ATOM 2599 N N . TRP B 1 158 ? 26.062 71.062 -0.896 1 45.25 158 TRP B N 1
ATOM 2600 C CA . TRP B 1 158 ? 26.25 72.312 -0.15 1 45.25 158 TRP B CA 1
ATOM 2601 C C . TRP B 1 158 ? 27.641 72.875 -0.371 1 45.25 158 TRP B C 1
ATOM 2603 O O . TRP B 1 158 ? 27.922 74 0.005 1 45.25 158 TRP B O 1
ATOM 2613 N N . LYS B 1 159 ? 28.594 71.938 -0.769 1 45.19 159 LYS B N 1
ATOM 2614 C CA . LYS B 1 159 ? 29.906 72.625 -0.784 1 45.19 159 LYS B CA 1
ATOM 2615 C C . LYS B 1 159 ? 30.016 73.625 -1.917 1 45.19 159 LYS B C 1
ATOM 2617 O O . LYS B 1 159 ? 31.047 74.25 -2.076 1 45.19 159 LYS B O 1
ATOM 2622 N N . LYS B 1 160 ? 29.047 73.812 -2.775 1 32.16 160 LYS B N 1
ATOM 2623 C CA . LYS B 1 160 ? 29.359 75 -3.553 1 32.16 160 LYS B CA 1
ATOM 2624 C C . LYS B 1 160 ? 28.922 76.312 -2.824 1 32.16 160 LYS B C 1
ATOM 2626 O O . LYS B 1 160 ? 27.859 76.312 -2.184 1 32.16 160 LYS B O 1
#